Protein AF-A0A929WWC4-F1 (afdb_monomer_lite)

pLDDT: mean 80.8, std 18.69, range [24.67, 98.5]

Sequence (340 aa):
GEKHQLQDHIISILCTQARREGLNGPSQTSRREHADLQRAIIQTILERIQNPREVSPDDPEPERADWSNKRINLKDITFLSEIRISDLSTNATLDLDGSTFDESFTIHNSTINRIHWRKATFKKILVEGGDDNKTIIGTSRLPETISDGTFKNVMFTSADCFFSIHYAPPGAEDTVIRFHHCRLQSGAFTPADENTHEAISLDIRYLLPDENDASSANTSRPAGASAITVSHCQISSLNVSLKPSKSEITIEENIIEGTTSIQYSNPRNEPHTAWNEVCISVVRNEVRARPYEEVVSIRSDGKIHQKARANFHNNTLTGADHDDEHHWLTNDNISEIKQR

Secondary structure (DSSP, 8-state):
-HHHHHHHHHHHHHHHHHHHHT---S-SS-HHHHHHHHHHHHHHHHHHHSPPP--BTTB--------TTSEEE-TT-EE-S-EEEES-EEEEEEE-TT-EEEEEEEEES-EEEEEE-TT-EEEEEEEE--SSS-EEEE-SB--SEEEEEEEESEEEEESSSEEEEEES-TT---EEEEEES-EEEES---TT-TTTPPB-EEEEEE----TT-GGGGGTTSPPPPEEEEEES-EES-EEEEE-SSSEEEEEES-EESS-EEEEE---TT--GGG---EEEEEES-EEEPPTTS-SEEEEESSPPPTT-EEEEES-EEE----SS---SSSS--SS-----

Structure (mmCIF, N/CA/C/O backbone):
data_AF-A0A929WWC4-F1
#
_entry.id   AF-A0A929WWC4-F1
#
loop_
_atom_site.group_PDB
_atom_site.id
_atom_site.type_symbol
_atom_site.label_atom_id
_atom_site.label_alt_id
_atom_site.label_comp_id
_atom_site.label_asym_id
_atom_site.label_entity_id
_atom_site.label_seq_id
_atom_site.pdbx_PDB_ins_code
_atom_site.Cartn_x
_atom_site.Cartn_y
_atom_site.Cartn_z
_atom_site.occupancy
_atom_site.B_iso_or_equiv
_atom_site.auth_seq_id
_atom_site.auth_comp_id
_atom_site.auth_asym_id
_atom_site.auth_atom_id
_atom_site.pdbx_PDB_model_num
ATOM 1 N N . GLY A 1 1 ? 0.577 -13.107 32.813 1.00 71.75 1 GLY A N 1
ATOM 2 C CA . GLY A 1 1 ? -0.085 -12.708 34.071 1.00 71.75 1 GLY A CA 1
ATOM 3 C C . GLY A 1 1 ? -1.521 -12.308 33.796 1.00 71.75 1 GLY A C 1
ATOM 4 O O . GLY A 1 1 ? -1.825 -11.947 32.665 1.00 71.75 1 GLY A O 1
ATOM 5 N N . GLU A 1 2 ? -2.379 -12.360 34.810 1.00 78.56 2 GLU A N 1
ATOM 6 C CA . GLU A 1 2 ? -3.826 -12.086 34.732 1.00 78.56 2 GLU A CA 1
ATOM 7 C C . GLU A 1 2 ? -4.162 -10.726 34.082 1.00 78.56 2 GLU A C 1
ATOM 9 O O . GLU A 1 2 ? -5.018 -10.660 33.204 1.00 78.56 2 GLU A O 1
ATOM 14 N N . LYS A 1 3 ? -3.396 -9.663 34.388 1.00 82.88 3 LYS A N 1
ATOM 15 C CA . LYS A 1 3 ? -3.532 -8.326 33.763 1.00 82.88 3 LYS A CA 1
ATOM 16 C C . LYS A 1 3 ? -3.442 -8.372 32.231 1.00 82.88 3 LYS A C 1
ATOM 18 O O . LYS A 1 3 ? -4.232 -7.722 31.554 1.00 82.88 3 LYS A O 1
ATOM 23 N N . HIS A 1 4 ? -2.519 -9.158 31.671 1.00 83.81 4 HIS A N 1
ATOM 24 C CA . HIS A 1 4 ? -2.398 -9.296 30.215 1.00 83.81 4 HIS A CA 1
ATOM 25 C C . HIS A 1 4 ? -3.568 -10.077 29.610 1.00 83.81 4 HIS A C 1
ATOM 27 O O . HIS A 1 4 ? -4.060 -9.681 28.559 1.00 83.81 4 HIS A O 1
ATOM 33 N N . GLN A 1 5 ? -4.041 -11.133 30.284 1.00 88.56 5 GLN A N 1
ATOM 34 C CA . GLN A 1 5 ? -5.197 -11.914 29.826 1.00 88.56 5 GLN A CA 1
ATOM 35 C C . GLN A 1 5 ? -6.474 -11.068 29.808 1.00 88.56 5 GLN A C 1
ATOM 37 O O . GLN A 1 5 ? -7.244 -11.140 28.854 1.00 88.56 5 GLN A O 1
ATOM 42 N N . LEU A 1 6 ? -6.671 -10.221 30.823 1.00 91.81 6 LEU A N 1
ATOM 43 C CA . LEU A 1 6 ? -7.799 -9.295 30.870 1.00 91.81 6 LEU A CA 1
ATOM 44 C C . LEU A 1 6 ? -7.750 -8.281 29.719 1.00 91.81 6 LEU A C 1
ATOM 46 O O . LEU A 1 6 ? -8.766 -8.040 29.075 1.00 91.81 6 LEU A O 1
ATOM 50 N N . GLN A 1 7 ? -6.578 -7.714 29.424 1.00 92.88 7 GLN A N 1
ATOM 51 C CA . GLN A 1 7 ? -6.420 -6.799 28.290 1.00 92.88 7 GLN A CA 1
ATOM 52 C C . GLN A 1 7 ? -6.741 -7.480 26.955 1.00 92.88 7 GLN A C 1
ATOM 54 O O . GLN A 1 7 ? -7.501 -6.927 26.167 1.00 92.88 7 GLN A O 1
ATOM 59 N N . ASP A 1 8 ? -6.226 -8.692 26.726 1.00 93.56 8 ASP A N 1
ATOM 60 C CA . ASP A 1 8 ? -6.514 -9.457 25.506 1.00 93.56 8 ASP A CA 1
ATOM 61 C C . ASP A 1 8 ? -8.014 -9.772 25.378 1.00 93.56 8 ASP A C 1
ATOM 63 O O . ASP A 1 8 ? -8.590 -9.683 24.290 1.00 93.56 8 ASP A O 1
ATOM 67 N N . HIS A 1 9 ? -8.675 -10.073 26.499 1.00 95.44 9 HIS A N 1
ATOM 68 C CA . HIS A 1 9 ? -10.118 -10.285 26.535 1.00 95.44 9 HIS A CA 1
ATOM 69 C C . HIS A 1 9 ? -10.905 -9.013 26.185 1.00 95.44 9 HIS A C 1
ATOM 71 O O . HIS A 1 9 ? -11.822 -9.070 25.366 1.00 95.44 9 HIS A O 1
ATOM 77 N N . ILE A 1 10 ? -10.520 -7.859 26.740 1.00 95.69 10 ILE A N 1
ATOM 78 C CA . ILE A 1 10 ? -11.150 -6.564 26.437 1.00 95.69 10 ILE A CA 1
ATOM 79 C C . ILE A 1 10 ? -10.975 -6.211 24.955 1.00 95.69 10 ILE A C 1
ATOM 81 O O . ILE A 1 10 ? -11.957 -5.866 24.299 1.00 95.69 10 ILE A O 1
ATOM 85 N N . ILE A 1 11 ? -9.764 -6.353 24.403 1.00 96.81 11 ILE A N 1
ATOM 86 C CA . ILE A 1 11 ? -9.498 -6.122 22.972 1.00 96.81 11 ILE A CA 1
ATOM 87 C C . ILE A 1 11 ? -10.411 -7.007 22.116 1.00 96.81 11 ILE A C 1
ATOM 89 O O . ILE A 1 11 ? -11.031 -6.523 21.169 1.00 96.81 11 ILE A O 1
ATOM 93 N N . SER A 1 12 ? -10.537 -8.291 22.465 1.00 97.06 12 SER A N 1
ATOM 94 C CA . SER A 1 12 ? -11.398 -9.241 21.751 1.00 97.06 12 SER A CA 1
ATOM 95 C C . SER A 1 12 ? -12.877 -8.838 21.782 1.00 97.06 12 SER A C 1
ATOM 97 O O . SER A 1 12 ? -13.551 -8.881 20.746 1.00 97.06 12 SER A O 1
ATOM 99 N N . ILE A 1 13 ? -13.380 -8.387 22.937 1.00 97.50 13 ILE A N 1
ATOM 100 C CA . ILE A 1 13 ? -14.751 -7.874 23.073 1.00 97.50 13 ILE A CA 1
ATOM 101 C C . ILE A 1 13 ? -14.956 -6.651 22.177 1.00 97.50 13 ILE A C 1
ATOM 103 O O . ILE A 1 13 ? -15.921 -6.621 21.415 1.00 97.50 13 ILE A O 1
ATOM 107 N N . LEU A 1 14 ? -14.044 -5.675 22.217 1.00 97.88 14 LEU A N 1
ATOM 108 C CA . LEU A 1 14 ? -14.145 -4.458 21.407 1.00 97.88 14 LEU A CA 1
ATOM 109 C C . LEU A 1 14 ? -14.124 -4.770 19.907 1.00 97.88 14 LEU A C 1
ATOM 111 O O . LEU A 1 14 ? -14.985 -4.295 19.171 1.00 97.88 14 LEU A O 1
ATOM 115 N N . CYS A 1 15 ? -13.211 -5.631 19.454 1.00 97.94 15 CYS A N 1
ATOM 116 C CA . CYS A 1 15 ? -13.153 -6.062 18.055 1.00 97.94 15 CYS A CA 1
ATOM 117 C C . CYS A 1 15 ? -14.433 -6.801 17.629 1.00 97.94 15 CYS A C 1
ATOM 119 O O . CYS A 1 15 ? -14.939 -6.608 16.524 1.00 97.94 15 CYS A O 1
ATOM 121 N N . THR A 1 16 ? -14.983 -7.639 18.512 1.00 97.25 16 THR A N 1
ATOM 122 C CA . THR A 1 16 ? -16.255 -8.336 18.271 1.00 97.25 16 THR A CA 1
ATOM 123 C C . THR A 1 16 ? -17.415 -7.354 18.169 1.00 97.25 16 THR A C 1
ATOM 125 O O . THR A 1 16 ? -18.266 -7.515 17.296 1.00 97.25 16 THR A O 1
ATOM 128 N N . GLN A 1 17 ? -17.441 -6.326 19.017 1.00 95.88 17 GLN A N 1
ATOM 129 C CA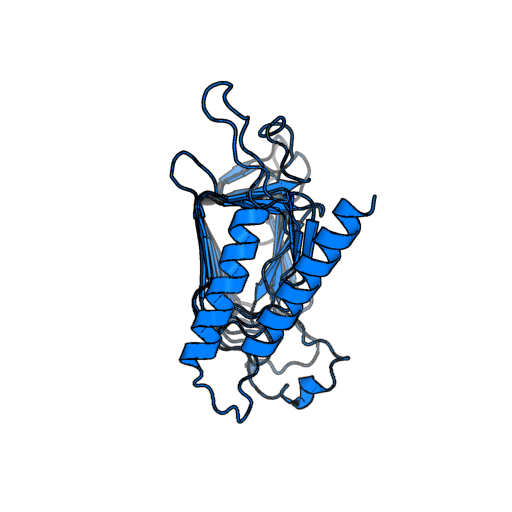 . GLN A 1 17 ? -18.474 -5.303 18.966 1.00 95.88 17 GLN A CA 1
ATOM 130 C C . GLN A 1 17 ? -18.361 -4.463 17.691 1.00 95.88 17 GLN A C 1
ATOM 132 O O . GLN A 1 17 ? -19.353 -4.327 16.988 1.00 95.88 17 GLN A O 1
ATOM 137 N N . ALA A 1 18 ? -17.161 -4.007 17.318 1.00 95.94 18 ALA A N 1
ATOM 138 C CA . ALA A 1 18 ? -16.940 -3.272 16.070 1.00 95.94 18 ALA A CA 1
ATOM 139 C C . ALA A 1 18 ? -17.427 -4.049 14.832 1.00 95.94 18 ALA A C 1
ATOM 141 O O . ALA A 1 18 ? -17.981 -3.454 13.907 1.00 95.94 18 ALA A O 1
ATOM 142 N N . ARG A 1 19 ? -17.267 -5.381 14.837 1.00 95.50 19 ARG A N 1
ATOM 143 C CA . ARG A 1 19 ? -17.795 -6.266 13.790 1.00 95.50 19 ARG A CA 1
ATOM 144 C C . ARG A 1 19 ? -19.320 -6.320 13.780 1.00 95.50 19 ARG A C 1
ATOM 146 O O . ARG A 1 19 ? -19.908 -6.304 12.707 1.00 95.50 19 ARG A O 1
ATOM 153 N N . ARG A 1 20 ? -19.958 -6.379 14.953 1.00 93.12 20 ARG A N 1
ATOM 154 C CA . ARG A 1 20 ? -21.426 -6.383 15.076 1.00 93.12 20 ARG A CA 1
ATOM 155 C C . ARG A 1 20 ? -22.045 -5.085 14.575 1.00 93.12 20 ARG A C 1
ATOM 157 O O . ARG A 1 20 ? -23.017 -5.162 13.836 1.00 93.12 20 ARG A O 1
ATOM 164 N N . GLU A 1 21 ? -21.459 -3.940 14.918 1.00 93.50 21 GLU A N 1
ATOM 165 C CA . GLU A 1 21 ? -21.921 -2.633 14.423 1.00 93.50 21 GLU A CA 1
ATOM 166 C C . GLU A 1 21 ? -21.780 -2.513 12.893 1.00 93.50 21 GLU A C 1
ATOM 168 O O . GLU A 1 21 ? -22.526 -1.790 12.249 1.00 93.50 21 GLU A O 1
ATOM 173 N N . GLY A 1 22 ? -20.857 -3.255 12.271 1.00 89.69 22 GLY A N 1
ATOM 174 C CA . GLY A 1 22 ? -20.737 -3.306 10.809 1.00 89.69 22 GLY A CA 1
ATOM 175 C C . GLY A 1 22 ? -21.858 -4.083 10.104 1.00 89.69 22 GLY A C 1
ATOM 176 O O . GLY A 1 22 ? -21.989 -4.002 8.883 1.00 89.69 22 GLY A O 1
ATOM 177 N N . LEU A 1 23 ? -22.675 -4.850 10.835 1.00 88.31 23 LEU A N 1
ATOM 178 C CA . LEU A 1 23 ? -23.754 -5.642 10.250 1.00 88.31 23 LEU A CA 1
ATOM 179 C C . LEU A 1 23 ? -25.006 -4.775 10.059 1.00 88.31 23 LEU A C 1
ATOM 181 O O . LEU A 1 23 ? -25.721 -4.479 11.013 1.00 88.31 23 LEU A O 1
ATOM 185 N N . ASN A 1 24 ? -25.340 -4.452 8.806 1.00 66.50 24 ASN A N 1
ATOM 186 C CA . ASN A 1 24 ? -26.619 -3.829 8.431 1.00 66.50 24 ASN A CA 1
ATOM 187 C C . ASN A 1 24 ? -27.781 -4.845 8.500 1.00 66.50 24 ASN A C 1
ATOM 189 O O . ASN A 1 24 ? -28.411 -5.172 7.493 1.00 66.50 24 ASN A O 1
ATOM 193 N N . GLY A 1 25 ? -28.042 -5.402 9.685 1.00 66.81 25 GLY A N 1
ATOM 194 C CA . GLY A 1 25 ? -29.233 -6.212 9.940 1.00 66.81 25 GLY A CA 1
ATOM 195 C C . GLY A 1 25 ? -30.497 -5.349 10.062 1.00 66.81 25 GLY A C 1
ATOM 196 O O . GLY A 1 25 ? -30.396 -4.127 10.178 1.00 66.81 25 GLY A O 1
ATOM 197 N N . PRO A 1 26 ? -31.702 -5.953 10.084 1.00 57.47 26 PRO A N 1
ATOM 198 C CA . PRO A 1 26 ? -32.943 -5.260 10.432 1.00 57.47 26 PRO A CA 1
ATOM 199 C C . PRO A 1 26 ? -32.943 -4.919 11.934 1.00 57.47 26 PRO A C 1
ATOM 201 O O . PRO A 1 26 ? -33.664 -5.514 12.731 1.00 57.47 26 PRO A O 1
ATOM 204 N N . SER A 1 27 ? -32.061 -4.011 12.347 1.00 62.31 27 SER A N 1
ATOM 205 C CA . SER A 1 27 ? -31.976 -3.498 13.708 1.00 62.31 27 SER A CA 1
ATOM 206 C C . SER A 1 27 ? -32.923 -2.319 13.897 1.00 62.31 27 SER A C 1
ATOM 208 O O . SER A 1 27 ? -33.231 -1.589 12.959 1.00 62.31 27 SER A O 1
ATOM 210 N N . GLN A 1 28 ? -33.350 -2.097 15.140 1.00 61.16 28 GLN A N 1
ATOM 211 C CA . GLN A 1 28 ? -34.103 -0.895 15.523 1.00 61.16 28 GLN A CA 1
ATOM 212 C C . GLN A 1 28 ? -33.248 0.384 15.481 1.00 61.16 28 GLN A C 1
ATOM 214 O O . GLN A 1 28 ? -33.792 1.482 15.533 1.00 61.16 28 GLN A O 1
ATOM 219 N N . THR A 1 29 ? -31.925 0.239 15.396 1.00 67.19 29 THR A N 1
ATOM 220 C CA . THR A 1 29 ? -30.944 1.322 15.307 1.00 67.19 29 THR A CA 1
ATOM 221 C C . THR A 1 29 ? -30.613 1.652 13.855 1.00 67.19 29 THR A C 1
ATOM 223 O O . THR A 1 29 ? -30.575 0.780 12.982 1.00 67.19 29 THR A O 1
ATOM 226 N N . SER A 1 30 ? -30.377 2.933 13.593 1.00 85.12 30 SER A N 1
ATOM 227 C CA . SER A 1 30 ? -30.031 3.456 12.273 1.00 85.12 30 SER A CA 1
ATOM 228 C C . SER A 1 30 ? -28.573 3.152 11.905 1.00 85.12 30 SER A C 1
ATOM 230 O O . SER A 1 30 ? -27.702 3.097 12.771 1.00 85.12 30 SER A O 1
ATOM 232 N N . ARG A 1 31 ? -28.260 3.045 10.602 1.00 88.69 31 ARG A N 1
ATOM 233 C CA . ARG A 1 31 ? -26.872 2.893 10.100 1.00 88.69 31 ARG A CA 1
ATOM 234 C C . ARG A 1 31 ? -25.919 3.961 10.657 1.00 88.69 31 ARG A C 1
ATOM 236 O O . ARG A 1 31 ? -24.740 3.694 10.852 1.00 88.69 31 ARG A O 1
ATOM 243 N N . ARG A 1 32 ? -26.432 5.168 10.922 1.00 89.50 32 ARG A N 1
ATOM 244 C CA . ARG A 1 32 ? -25.663 6.263 11.523 1.00 89.50 32 ARG A CA 1
ATOM 245 C C . ARG A 1 32 ? -25.242 5.946 12.959 1.00 89.50 32 ARG A C 1
ATOM 247 O O . ARG A 1 32 ? -24.088 6.166 13.295 1.00 89.50 32 ARG A O 1
ATOM 254 N N . GLU A 1 33 ? -26.151 5.430 13.780 1.00 90.81 33 GLU A N 1
ATOM 255 C CA . GLU A 1 33 ? -25.846 5.069 15.172 1.00 90.81 33 GLU A CA 1
ATOM 256 C C . GLU A 1 33 ? -24.810 3.943 15.236 1.00 90.81 33 GLU A C 1
ATOM 258 O O . GLU A 1 33 ? -23.847 4.050 15.991 1.00 90.81 33 GLU A O 1
ATOM 263 N N . HIS A 1 34 ? -24.946 2.926 14.378 1.00 92.88 34 HIS A N 1
ATOM 264 C CA . HIS A 1 34 ? -23.935 1.873 14.214 1.00 92.88 34 HIS A CA 1
ATOM 265 C C . HIS A 1 34 ? -22.563 2.446 13.831 1.00 92.88 34 HIS A C 1
ATOM 267 O O . HIS A 1 34 ? -21.545 2.106 14.432 1.00 92.88 34 HIS A O 1
ATOM 273 N N . ALA A 1 35 ? -22.523 3.371 12.867 1.00 93.00 35 ALA A N 1
ATOM 274 C CA . ALA A 1 35 ? -21.289 4.037 12.452 1.00 93.00 35 ALA A CA 1
ATOM 275 C C . ALA A 1 35 ? -20.660 4.874 13.584 1.00 93.00 35 ALA A C 1
ATOM 277 O O . ALA A 1 35 ? -19.440 4.875 13.751 1.00 93.00 35 ALA A O 1
ATOM 278 N N . ASP A 1 36 ? -21.474 5.570 14.381 1.00 93.94 36 ASP A N 1
ATOM 279 C CA . ASP A 1 36 ? -21.007 6.376 15.513 1.00 93.94 36 ASP A CA 1
ATOM 280 C C . ASP A 1 36 ? -20.437 5.496 16.641 1.00 93.94 36 ASP A C 1
ATOM 282 O O . ASP A 1 36 ? -19.369 5.802 17.182 1.00 93.94 36 ASP A O 1
ATOM 286 N N . LEU A 1 37 ? -21.083 4.365 16.938 1.00 94.00 37 LEU A N 1
ATOM 287 C CA . LEU A 1 37 ? -20.594 3.370 17.897 1.00 94.00 37 LEU A CA 1
ATOM 288 C C . LEU A 1 37 ? -19.297 2.706 17.427 1.00 94.00 37 LEU A C 1
ATOM 290 O O . LEU A 1 37 ? -18.332 2.625 18.191 1.00 94.00 37 LEU A O 1
ATOM 294 N N . GLN A 1 38 ? -19.242 2.279 16.164 1.00 94.88 38 GLN A N 1
ATOM 295 C CA . GLN A 1 38 ? -18.038 1.699 15.577 1.00 94.88 38 GLN A CA 1
ATOM 296 C C . GLN A 1 38 ? -16.868 2.686 15.655 1.00 94.88 38 GLN A C 1
ATOM 298 O O . GLN A 1 38 ? -15.782 2.310 16.097 1.00 94.88 38 GLN A O 1
ATOM 303 N N . ARG A 1 39 ? -17.096 3.964 15.325 1.00 95.38 39 ARG A N 1
ATOM 304 C CA . ARG A 1 39 ? -16.075 5.013 15.441 1.00 95.38 39 ARG A CA 1
ATOM 305 C C . ARG A 1 39 ? -15.551 5.150 16.870 1.00 95.38 39 ARG A C 1
ATOM 307 O O . ARG A 1 39 ? -14.339 5.198 17.055 1.00 95.38 39 ARG A O 1
ATOM 314 N N . ALA A 1 40 ? -16.431 5.179 17.872 1.00 96.56 40 ALA A N 1
ATOM 315 C CA . ALA A 1 40 ? -16.024 5.288 19.275 1.00 96.56 40 ALA A CA 1
ATOM 316 C C . ALA A 1 40 ? -15.169 4.090 19.731 1.00 96.56 40 ALA A C 1
ATOM 318 O O . ALA A 1 40 ? -14.168 4.263 20.434 1.00 96.56 40 ALA A O 1
ATOM 319 N N . ILE A 1 41 ? -15.521 2.877 19.290 1.00 96.81 41 ILE A N 1
ATOM 320 C CA . ILE A 1 41 ? -14.754 1.659 19.582 1.00 96.81 41 ILE A CA 1
ATOM 321 C C . ILE A 1 41 ? -13.366 1.724 18.941 1.00 96.81 41 ILE A C 1
ATOM 323 O O . ILE A 1 41 ? -12.368 1.476 19.619 1.00 96.81 41 ILE A O 1
ATOM 327 N N . ILE A 1 42 ? -13.284 2.070 17.652 1.00 96.94 42 ILE A N 1
ATOM 328 C CA . ILE A 1 42 ? -12.002 2.153 16.945 1.00 96.94 42 ILE A CA 1
ATOM 329 C C . ILE A 1 42 ? -11.123 3.248 17.543 1.00 96.94 42 ILE A C 1
ATOM 331 O O . ILE A 1 42 ? -9.955 2.987 17.810 1.00 96.94 42 ILE A O 1
ATOM 335 N N . GLN A 1 43 ? -11.680 4.417 17.854 1.00 95.62 43 GLN A N 1
ATOM 336 C CA . GLN A 1 43 ? -10.946 5.498 18.511 1.00 95.62 43 GLN A CA 1
ATOM 337 C C . GLN A 1 43 ? -10.352 5.047 19.855 1.00 95.62 43 GLN A C 1
ATOM 339 O O . GLN A 1 43 ? -9.167 5.254 20.108 1.00 95.62 43 GLN A O 1
ATOM 344 N N . THR A 1 44 ? -11.136 4.333 20.670 1.00 94.81 44 THR A N 1
ATOM 345 C CA . THR A 1 44 ? -10.660 3.762 21.942 1.00 94.81 44 THR A CA 1
ATOM 346 C C . THR A 1 44 ? -9.486 2.801 21.730 1.00 94.81 44 THR A C 1
ATOM 348 O O . THR A 1 44 ? -8.535 2.794 22.509 1.00 94.81 44 THR A O 1
ATOM 351 N N . ILE A 1 45 ? -9.537 1.972 20.683 1.00 96.00 45 ILE A N 1
ATOM 352 C CA . ILE A 1 45 ? -8.439 1.063 20.337 1.00 96.00 45 ILE A CA 1
ATOM 353 C C . ILE A 1 45 ? -7.197 1.855 19.921 1.00 96.00 45 ILE A C 1
ATOM 355 O O . ILE A 1 45 ? -6.118 1.584 20.447 1.00 96.00 45 ILE A O 1
ATOM 359 N N . LEU A 1 46 ? -7.343 2.834 19.022 1.00 95.19 46 LEU A N 1
ATOM 360 C CA . LEU A 1 46 ? -6.236 3.650 18.514 1.00 95.19 46 LEU A CA 1
ATOM 361 C C . LEU A 1 46 ? -5.507 4.395 19.644 1.00 95.19 46 LEU A C 1
ATOM 363 O O . LEU A 1 46 ? -4.280 4.370 19.708 1.00 95.19 46 LEU A O 1
ATOM 367 N N . GLU A 1 47 ? -6.245 4.963 20.597 1.00 92.00 47 GLU A N 1
ATOM 368 C CA . GLU A 1 47 ? -5.672 5.648 21.765 1.00 92.00 47 GLU A CA 1
ATOM 369 C C . GLU A 1 47 ? -4.838 4.729 22.666 1.00 92.00 47 GLU A C 1
ATOM 371 O O . GLU A 1 47 ? -3.895 5.176 23.317 1.00 92.00 47 GLU A O 1
ATOM 376 N N . ARG A 1 48 ? -5.184 3.439 22.734 1.00 92.19 48 ARG A N 1
ATOM 377 C CA . ARG A 1 48 ? -4.532 2.469 23.627 1.00 92.19 48 ARG A CA 1
ATOM 378 C C . ARG A 1 48 ? -3.381 1.712 22.978 1.00 92.19 48 ARG A C 1
ATOM 380 O O . ARG A 1 48 ? -2.534 1.192 23.702 1.00 92.19 48 ARG A O 1
ATOM 387 N N . ILE A 1 49 ? -3.345 1.626 21.648 1.00 94.12 49 ILE A N 1
ATOM 388 C CA . ILE A 1 49 ? -2.201 1.052 20.923 1.00 94.12 49 ILE A CA 1
ATOM 389 C C . ILE A 1 49 ? -1.072 2.060 20.719 1.00 94.12 49 ILE A C 1
ATOM 391 O O . ILE A 1 49 ? 0.027 1.652 20.355 1.00 94.12 49 ILE A O 1
ATOM 395 N N . GLN A 1 50 ? -1.313 3.352 20.938 1.00 92.06 50 GLN A N 1
ATOM 396 C CA . GLN A 1 50 ? -0.253 4.351 20.933 1.00 92.06 50 GLN A CA 1
ATOM 397 C C . GLN A 1 50 ? 0.858 3.932 21.906 1.00 92.06 50 GLN A C 1
ATOM 399 O O . GLN A 1 50 ? 0.596 3.693 23.087 1.00 92.06 50 GLN A O 1
ATOM 404 N N . ASN A 1 51 ? 2.092 3.854 21.399 1.00 82.81 51 ASN A N 1
ATOM 405 C CA . ASN A 1 51 ? 3.285 3.615 22.200 1.00 82.81 51 ASN A CA 1
ATOM 406 C C . ASN A 1 51 ? 3.288 4.610 23.370 1.00 82.81 51 ASN A C 1
ATOM 408 O O . ASN A 1 51 ? 3.102 5.814 23.125 1.00 82.81 51 ASN A O 1
ATOM 412 N N . PRO A 1 52 ? 3.480 4.135 24.616 1.00 76.69 52 PRO A N 1
ATOM 413 C CA . PRO A 1 52 ? 3.636 5.016 25.762 1.00 76.69 52 PRO A CA 1
ATOM 414 C C . PRO A 1 52 ? 4.712 6.054 25.458 1.00 76.69 52 PRO A C 1
ATOM 416 O O . PRO A 1 52 ? 5.784 5.712 24.950 1.00 76.69 52 PRO A O 1
ATOM 419 N N . ARG A 1 53 ? 4.414 7.328 25.720 1.00 68.75 53 ARG A N 1
ATOM 420 C CA . ARG A 1 53 ? 5.437 8.368 25.598 1.00 68.75 53 ARG A CA 1
ATOM 421 C C . ARG A 1 53 ? 6.465 8.148 26.703 1.00 68.75 53 ARG A C 1
ATOM 423 O O . ARG A 1 53 ? 6.133 7.601 27.756 1.00 68.75 53 ARG A O 1
ATOM 430 N N . GLU A 1 54 ? 7.706 8.573 26.477 1.00 61.25 54 GLU A N 1
ATOM 431 C CA . GLU A 1 54 ? 8.650 8.684 27.587 1.00 61.25 54 GLU A CA 1
ATOM 432 C C . GLU A 1 54 ? 8.020 9.599 28.637 1.00 61.25 54 GLU A C 1
ATOM 434 O O . GLU A 1 54 ? 7.719 10.764 28.370 1.00 61.25 54 GLU A O 1
ATOM 439 N N . VAL A 1 55 ? 7.725 9.026 29.802 1.00 59.94 55 VAL A N 1
ATOM 440 C CA . VAL A 1 55 ? 7.065 9.738 30.888 1.00 59.94 55 VAL A CA 1
ATOM 441 C C . VAL A 1 55 ? 8.022 10.821 31.362 1.00 59.94 55 VAL A C 1
ATOM 443 O O . VAL A 1 55 ? 9.100 10.514 31.879 1.00 59.94 55 VAL A O 1
ATOM 446 N N . SER A 1 56 ? 7.648 12.088 31.178 1.00 57.94 56 SER A N 1
ATOM 447 C CA . SER A 1 56 ? 8.390 13.167 31.811 1.00 57.94 56 SER A CA 1
ATOM 448 C C . SER A 1 56 ? 8.171 13.067 33.328 1.00 57.94 56 SER A C 1
ATOM 450 O O . SER A 1 56 ? 7.067 12.741 33.774 1.00 57.94 56 SER A O 1
ATOM 452 N N . PRO A 1 57 ? 9.193 13.339 34.155 1.00 63.81 57 PRO A N 1
ATOM 453 C CA . PRO A 1 57 ? 9.038 13.325 35.611 1.00 63.81 57 PRO A CA 1
ATOM 454 C C . PRO A 1 57 ? 7.940 14.275 36.119 1.00 63.81 57 PRO A C 1
ATOM 456 O O . PRO A 1 57 ? 7.403 14.063 37.205 1.00 63.81 57 PRO A O 1
ATOM 459 N N . ASP A 1 58 ? 7.613 15.298 35.324 1.00 72.75 58 ASP A N 1
ATOM 460 C CA . ASP A 1 58 ? 6.689 16.378 35.663 1.00 72.75 58 ASP A CA 1
ATOM 461 C C . ASP A 1 58 ? 5.241 16.131 35.189 1.00 72.75 58 ASP A C 1
ATOM 463 O O . ASP A 1 58 ? 4.341 16.858 35.609 1.00 72.75 58 ASP A O 1
ATOM 467 N N . ASP A 1 59 ? 4.997 15.118 34.345 1.00 60.56 59 ASP A N 1
ATOM 468 C CA . ASP A 1 59 ? 3.662 14.750 33.844 1.00 60.56 59 ASP A CA 1
ATOM 469 C C . ASP A 1 59 ? 3.522 13.217 33.733 1.00 60.56 59 ASP A C 1
ATOM 471 O O . ASP A 1 59 ? 3.678 12.635 32.651 1.00 60.56 59 ASP A O 1
ATOM 475 N N . PRO A 1 60 ? 3.295 12.517 34.864 1.00 62.88 60 PRO A N 1
ATOM 476 C CA . PRO A 1 60 ? 3.112 11.075 34.856 1.00 62.88 60 PRO A CA 1
ATOM 477 C C . PRO A 1 60 ? 1.852 10.711 34.065 1.00 62.88 60 PRO A C 1
ATOM 479 O O . PRO A 1 60 ? 0.731 10.989 34.494 1.00 62.88 60 PRO A O 1
ATOM 482 N N . GLU A 1 61 ? 2.040 10.060 32.914 1.00 61.84 61 GLU A N 1
ATOM 483 C CA . GLU A 1 61 ? 0.929 9.610 32.077 1.00 61.84 61 GLU A CA 1
ATOM 484 C C . GLU A 1 61 ? 0.015 8.678 32.905 1.00 61.84 61 GLU A C 1
ATOM 486 O O . GLU A 1 61 ? 0.518 7.798 33.616 1.00 61.84 61 GLU A O 1
ATOM 491 N N . PRO A 1 62 ? -1.323 8.858 32.876 1.00 60.38 62 PRO A N 1
ATOM 492 C CA . PRO A 1 62 ? -2.231 8.031 33.663 1.00 60.38 62 PRO A CA 1
ATOM 493 C C . PRO A 1 62 ? -2.019 6.548 33.348 1.00 60.38 62 PRO A C 1
ATOM 495 O O . PRO A 1 62 ? -1.790 6.188 32.192 1.00 60.38 62 PRO A O 1
ATOM 498 N N . GLU A 1 63 ? -2.141 5.682 34.364 1.00 69.06 63 GLU A N 1
ATOM 499 C CA . GLU A 1 63 ? -1.984 4.230 34.211 1.00 69.06 63 GLU A CA 1
ATOM 500 C C . GLU A 1 63 ? -3.086 3.670 33.290 1.00 69.06 63 GLU A C 1
ATOM 502 O O . GLU A 1 63 ? -4.144 3.211 33.723 1.00 69.06 63 GLU A O 1
ATOM 507 N N . ARG A 1 64 ? -2.855 3.736 31.978 1.00 76.38 64 ARG A N 1
ATOM 508 C CA . ARG A 1 64 ? -3.712 3.155 30.949 1.00 76.38 64 ARG A CA 1
ATOM 509 C C . ARG A 1 64 ? -3.169 1.795 30.539 1.00 76.38 64 ARG A C 1
ATOM 511 O O . ARG A 1 64 ? -1.974 1.524 30.601 1.00 76.38 64 ARG A O 1
ATOM 518 N N . ALA A 1 65 ? -4.070 0.909 30.125 1.00 82.69 65 ALA A N 1
ATOM 519 C CA . ALA A 1 65 ? -3.657 -0.372 29.570 1.00 82.69 65 ALA A CA 1
ATOM 520 C C . ALA A 1 65 ? -2.884 -0.136 28.267 1.00 82.69 65 ALA A C 1
ATOM 522 O O . ALA A 1 65 ? -3.424 0.480 27.352 1.00 82.69 65 ALA A O 1
ATOM 523 N N . ASP A 1 66 ? -1.657 -0.640 28.210 1.00 88.56 66 ASP A N 1
ATOM 524 C CA . ASP A 1 66 ? -0.788 -0.556 27.042 1.00 88.56 66 ASP A CA 1
ATOM 525 C C . ASP A 1 66 ? -1.093 -1.696 26.059 1.00 88.56 66 ASP A C 1
ATOM 527 O O . ASP A 1 66 ? -0.893 -2.877 26.369 1.00 88.56 66 ASP A O 1
ATOM 531 N N . TRP A 1 67 ? -1.614 -1.347 24.879 1.00 93.62 67 TRP A N 1
ATOM 532 C CA . TRP A 1 67 ? -1.898 -2.289 23.791 1.00 93.62 67 TRP A CA 1
ATOM 533 C C . TRP A 1 67 ? -0.912 -2.159 22.628 1.00 93.62 67 TRP A C 1
ATOM 535 O O . TRP A 1 67 ? -1.102 -2.790 21.588 1.00 93.62 67 TRP A O 1
ATOM 545 N N . SER A 1 68 ? 0.162 -1.392 22.804 1.00 92.38 68 SER A N 1
ATOM 546 C CA . SER A 1 68 ? 1.100 -1.025 21.745 1.00 92.38 68 SER A CA 1
ATOM 547 C C . SER A 1 68 ? 1.867 -2.178 21.116 1.00 92.38 68 SER A C 1
ATOM 549 O O . SER A 1 68 ? 2.454 -1.998 20.065 1.00 92.38 68 SER A O 1
ATOM 551 N N . ASN A 1 69 ? 1.851 -3.371 21.712 1.00 93.06 69 ASN A N 1
ATOM 552 C CA . ASN A 1 69 ? 2.485 -4.580 21.171 1.00 93.06 69 ASN A CA 1
ATOM 553 C C . ASN A 1 69 ? 1.469 -5.716 20.939 1.00 93.06 69 ASN A C 1
ATOM 555 O O . ASN A 1 69 ? 1.834 -6.884 20.797 1.00 93.06 69 ASN A O 1
ATOM 559 N N . LYS A 1 70 ? 0.168 -5.403 20.963 1.00 94.69 70 LYS A N 1
ATOM 560 C CA . LYS A 1 70 ? -0.910 -6.387 20.825 1.00 94.69 70 LYS A CA 1
ATOM 561 C C . LYS A 1 70 ? -1.323 -6.562 19.366 1.00 94.69 70 LYS A C 1
ATOM 563 O O . LYS A 1 70 ? -1.085 -5.714 18.511 1.00 94.69 70 LYS A O 1
ATOM 568 N N . ARG A 1 71 ? -1.983 -7.684 19.077 1.00 95.88 71 ARG A N 1
ATOM 569 C CA . ARG A 1 71 ? -2.683 -7.886 17.805 1.00 95.88 71 ARG A CA 1
ATOM 570 C C . ARG A 1 71 ? -4.125 -7.425 17.954 1.00 95.88 71 ARG A C 1
ATOM 572 O O . ARG A 1 71 ? -4.855 -7.958 18.786 1.00 95.88 71 ARG A O 1
ATOM 579 N N . ILE A 1 72 ? -4.537 -6.489 17.113 1.00 97.75 72 ILE A N 1
ATOM 580 C CA . ILE A 1 72 ? -5.902 -5.980 17.051 1.00 97.75 72 ILE A CA 1
ATOM 581 C C . ILE A 1 72 ? -6.606 -6.662 15.876 1.00 97.75 72 ILE A C 1
ATOM 583 O O . ILE A 1 72 ? -6.277 -6.420 14.716 1.00 97.75 72 ILE A O 1
ATOM 587 N N . ASN A 1 73 ? -7.544 -7.563 16.178 1.00 97.50 73 ASN A N 1
ATOM 588 C CA . ASN A 1 73 ? -8.217 -8.394 15.178 1.00 97.50 73 ASN A CA 1
ATOM 589 C C . ASN A 1 73 ? -9.499 -7.738 14.639 1.00 97.50 73 ASN A C 1
ATOM 591 O O . ASN A 1 73 ? -10.611 -8.073 15.055 1.00 97.50 73 ASN A O 1
ATOM 595 N N . LEU A 1 74 ? -9.325 -6.834 13.682 1.00 97.00 74 LEU A N 1
ATOM 596 C CA . LEU A 1 74 ? -10.382 -6.103 12.982 1.00 97.00 74 LEU A CA 1
ATOM 597 C C . LEU A 1 74 ? -10.749 -6.744 11.629 1.00 97.00 74 LEU A C 1
ATOM 599 O O . LEU A 1 74 ? -11.182 -6.043 10.714 1.00 97.00 74 LEU A O 1
ATOM 603 N N . LYS A 1 75 ? -10.568 -8.064 11.500 1.00 96.12 75 LYS A N 1
ATOM 604 C CA . LYS A 1 75 ? -10.918 -8.839 10.303 1.00 96.12 75 LYS A CA 1
ATOM 605 C C . LYS A 1 75 ? -12.420 -8.929 10.077 1.00 96.12 75 LYS A C 1
ATOM 607 O O . LYS A 1 75 ? -13.180 -8.990 11.051 1.00 96.12 75 LYS A O 1
ATOM 612 N N . ASP A 1 76 ? -12.815 -9.057 8.816 1.00 96.06 76 ASP A N 1
ATOM 613 C CA . ASP A 1 76 ? -14.196 -9.306 8.389 1.00 96.06 76 ASP A CA 1
ATOM 614 C C . ASP A 1 76 ? -15.191 -8.276 8.965 1.00 96.06 76 ASP A C 1
ATOM 616 O O . ASP A 1 76 ? -16.275 -8.623 9.441 1.00 96.06 76 ASP A O 1
ATOM 620 N N . ILE A 1 77 ? -14.789 -7.002 9.000 1.00 95.88 77 ILE A N 1
ATOM 621 C CA . ILE A 1 77 ? -15.618 -5.876 9.448 1.00 95.88 77 ILE A CA 1
ATOM 622 C C . ILE A 1 77 ? -16.017 -5.031 8.239 1.00 95.88 77 ILE A C 1
ATOM 624 O O . ILE A 1 77 ? -15.173 -4.668 7.422 1.00 95.88 77 ILE A O 1
ATOM 628 N N . THR A 1 78 ? -17.288 -4.644 8.160 1.00 96.56 78 THR A N 1
ATOM 629 C CA . THR A 1 78 ? -17.717 -3.532 7.304 1.00 96.56 78 THR A CA 1
ATOM 630 C C . THR A 1 78 ? -17.628 -2.239 8.106 1.00 96.56 78 THR A C 1
ATOM 632 O O . THR A 1 78 ? -18.364 -2.041 9.075 1.00 96.56 78 THR A O 1
ATOM 635 N N . PHE A 1 79 ? -16.692 -1.371 7.736 1.00 96.19 79 PHE A N 1
ATOM 636 C CA . PHE A 1 79 ? -16.527 -0.056 8.334 1.00 96.19 79 PHE A CA 1
ATOM 637 C C . PHE A 1 79 ? -17.496 0.929 7.688 1.00 96.19 79 PHE A C 1
ATOM 639 O O . PHE A 1 79 ? -17.360 1.276 6.515 1.00 96.19 79 PHE A O 1
ATOM 646 N N . LEU A 1 80 ? -18.482 1.365 8.473 1.00 94.69 80 LEU A N 1
ATOM 647 C CA . LEU A 1 80 ? -19.565 2.246 8.028 1.00 94.69 80 LEU A CA 1
ATOM 648 C C . LEU A 1 80 ? -19.179 3.727 8.090 1.00 94.69 80 LEU A C 1
ATOM 650 O O . LEU A 1 80 ? -19.842 4.571 7.492 1.00 94.69 80 LEU A O 1
ATOM 654 N N . SER A 1 81 ? -18.140 4.045 8.860 1.00 92.44 81 SER A N 1
ATOM 655 C CA . SER A 1 81 ? -17.604 5.389 9.021 1.00 92.44 81 SER A CA 1
ATOM 656 C C . SER A 1 81 ? -16.190 5.488 8.485 1.00 92.44 81 SER A C 1
ATOM 658 O O . SER A 1 81 ? -15.427 4.526 8.536 1.00 92.44 81 SER A O 1
ATOM 660 N N . GLU A 1 82 ? -15.806 6.702 8.112 1.00 95.50 82 GLU A N 1
ATOM 661 C CA . GLU A 1 82 ? -14.410 7.039 7.876 1.00 95.50 82 GLU A CA 1
ATOM 662 C C . GLU A 1 82 ? -13.532 6.728 9.097 1.00 95.50 82 GLU A C 1
ATOM 664 O O . GLU A 1 82 ? -13.888 7.056 10.235 1.00 95.50 82 GLU A O 1
ATOM 669 N N . ILE A 1 83 ? -12.364 6.143 8.830 1.00 96.88 83 ILE A N 1
ATOM 670 C CA . ILE A 1 83 ? -11.331 5.851 9.823 1.00 96.88 83 ILE A CA 1
ATOM 671 C C . ILE A 1 83 ? -10.122 6.740 9.538 1.00 96.88 83 ILE A C 1
ATOM 673 O O . ILE A 1 83 ? -9.591 6.755 8.426 1.00 96.88 83 ILE A O 1
ATOM 677 N N . ARG A 1 84 ? -9.679 7.474 10.560 1.00 97.00 84 ARG A N 1
ATOM 678 C CA . ARG A 1 84 ? -8.479 8.314 10.517 1.00 97.00 84 ARG A CA 1
ATOM 679 C C . ARG A 1 84 ? -7.506 7.858 11.590 1.00 97.00 84 ARG A C 1
ATOM 681 O O . ARG A 1 84 ? -7.883 7.756 12.753 1.00 97.00 84 ARG A O 1
ATOM 688 N N . ILE A 1 85 ? -6.270 7.609 11.189 1.00 97.00 85 ILE A N 1
ATOM 689 C CA . ILE A 1 85 ? -5.143 7.341 12.073 1.00 97.00 85 ILE A CA 1
ATOM 690 C C . ILE A 1 85 ? -4.150 8.480 11.863 1.00 97.00 85 ILE A C 1
ATOM 692 O O . ILE A 1 85 ? -3.653 8.664 10.755 1.00 97.00 85 ILE A O 1
ATOM 696 N N . SER A 1 86 ? -3.893 9.259 12.906 1.00 94.75 86 SER A N 1
ATOM 697 C CA . SER A 1 86 ? -3.015 10.427 12.848 1.00 94.75 86 SER A CA 1
ATOM 698 C C . SER A 1 86 ? -2.059 10.406 14.025 1.00 94.75 86 SER A C 1
ATOM 700 O O . SER A 1 86 ? -2.486 10.092 15.137 1.00 94.75 86 SER A O 1
ATOM 702 N N . ASP A 1 87 ? -0.793 10.737 13.768 1.00 93.38 87 ASP A N 1
ATOM 703 C CA . ASP A 1 87 ? 0.248 10.893 14.791 1.00 93.38 87 ASP A CA 1
ATOM 704 C C . ASP A 1 87 ? 0.382 9.661 15.709 1.00 93.38 87 ASP A C 1
ATOM 706 O O . ASP A 1 87 ? 0.676 9.772 16.902 1.00 93.38 87 ASP A O 1
ATOM 710 N N . LEU A 1 88 ? 0.136 8.472 15.143 1.00 92.88 88 LEU A N 1
ATOM 711 C CA . LEU A 1 88 ? 0.158 7.203 15.857 1.00 92.88 88 LEU A CA 1
ATOM 712 C C . LEU A 1 88 ? 1.510 6.517 15.666 1.00 92.88 88 LEU A C 1
ATOM 714 O O . LEU A 1 88 ? 1.877 6.174 14.548 1.00 92.88 88 LEU A O 1
ATOM 718 N N . SER A 1 89 ? 2.208 6.216 16.755 1.00 93.44 89 SER A N 1
ATOM 719 C CA . SER A 1 89 ? 3.373 5.325 16.748 1.00 93.44 89 SER A CA 1
ATOM 720 C C . SER A 1 89 ? 3.034 4.064 17.526 1.00 93.44 89 SER A C 1
ATOM 722 O O . SER A 1 89 ? 2.670 4.152 18.697 1.00 93.44 89 SER A O 1
ATOM 724 N N . THR A 1 90 ? 3.107 2.892 16.895 1.00 93.50 90 THR A N 1
ATOM 725 C CA . THR A 1 90 ? 2.729 1.625 17.529 1.00 93.50 90 THR A CA 1
ATOM 726 C C . THR A 1 90 ? 3.479 0.419 16.964 1.00 93.50 90 THR A C 1
ATOM 728 O O . THR A 1 90 ? 3.715 0.311 15.757 1.00 93.50 90 THR A O 1
ATOM 731 N N . ASN A 1 91 ? 3.782 -0.544 17.838 1.00 93.31 91 ASN A N 1
ATOM 732 C CA . ASN A 1 91 ? 4.244 -1.879 17.447 1.00 93.31 91 ASN A CA 1
ATOM 733 C C . ASN A 1 91 ? 3.077 -2.868 17.254 1.00 93.31 91 ASN A C 1
ATOM 735 O O . ASN A 1 91 ? 3.300 -4.053 16.983 1.00 93.31 91 ASN A O 1
ATOM 739 N N . ALA A 1 92 ? 1.832 -2.413 17.424 1.00 94.38 92 ALA A N 1
ATOM 740 C CA . ALA A 1 92 ? 0.662 -3.264 17.372 1.00 94.38 92 ALA A CA 1
ATOM 741 C C . ALA A 1 92 ? 0.460 -3.777 15.947 1.00 94.38 92 ALA A C 1
ATOM 743 O O . ALA A 1 92 ? 0.741 -3.098 14.960 1.00 94.38 92 ALA A O 1
ATOM 744 N N . THR A 1 93 ? -0.062 -4.995 15.839 1.00 95.88 93 THR A N 1
ATOM 745 C CA . THR A 1 93 ? -0.485 -5.533 14.546 1.00 95.88 93 THR A CA 1
ATOM 746 C C . THR A 1 93 ? -1.944 -5.185 14.316 1.00 95.88 93 THR A C 1
ATOM 748 O O . THR A 1 93 ? -2.805 -5.675 15.049 1.00 95.88 93 THR A O 1
ATOM 751 N N . LEU A 1 94 ? -2.225 -4.394 13.283 1.00 97.44 94 LEU A N 1
ATOM 752 C CA . LEU A 1 94 ? -3.586 -4.138 12.820 1.00 97.44 94 LEU A CA 1
ATOM 753 C C . LEU A 1 94 ? -3.969 -5.185 11.780 1.00 97.44 94 LEU A C 1
ATOM 755 O O . LEU A 1 94 ? -3.358 -5.274 10.717 1.00 97.44 94 LEU A O 1
ATOM 759 N N . ASP A 1 95 ? -4.967 -6.000 12.093 1.00 97.69 95 ASP A N 1
ATOM 760 C CA . ASP A 1 95 ? -5.434 -7.051 11.199 1.00 97.69 95 ASP A CA 1
ATOM 761 C C . ASP A 1 95 ? -6.796 -6.683 10.613 1.00 97.69 95 ASP A C 1
ATOM 763 O O . ASP A 1 95 ? -7.808 -6.775 11.297 1.00 97.69 95 ASP A O 1
ATOM 767 N N . LEU A 1 96 ? -6.791 -6.227 9.365 1.00 97.62 96 LEU A N 1
ATOM 768 C CA . LEU A 1 96 ? -7.920 -5.732 8.577 1.00 97.62 96 LEU A CA 1
ATOM 769 C C . LEU A 1 96 ? -8.305 -6.706 7.445 1.00 97.62 96 LEU A C 1
ATOM 771 O O . LEU A 1 96 ? -9.053 -6.330 6.545 1.00 97.62 96 LEU A O 1
ATOM 775 N N . ASP A 1 97 ? -7.755 -7.925 7.417 1.00 96.00 97 ASP A N 1
ATOM 776 C CA . ASP A 1 97 ? -8.012 -8.884 6.332 1.00 96.00 97 ASP A CA 1
ATOM 777 C C . ASP A 1 97 ? -9.521 -9.163 6.189 1.00 96.00 97 ASP A C 1
ATOM 779 O O . ASP A 1 97 ? -10.219 -9.354 7.185 1.00 96.00 97 ASP A O 1
ATOM 783 N N . GLY A 1 98 ? -10.024 -9.182 4.953 1.00 94.62 98 GLY A N 1
ATOM 784 C CA . GLY A 1 98 ? -11.443 -9.428 4.654 1.00 94.62 98 GLY A CA 1
ATOM 785 C C . GLY A 1 98 ? -12.392 -8.267 4.983 1.00 94.62 98 GLY A C 1
ATOM 786 O O . GLY A 1 98 ? -13.588 -8.360 4.717 1.00 94.62 98 GLY A O 1
ATOM 787 N N . SER A 1 99 ? -11.890 -7.165 5.545 1.00 96.56 99 SER A N 1
ATOM 788 C CA . SER A 1 99 ? -12.715 -6.009 5.905 1.00 96.56 99 SER A CA 1
ATOM 789 C C . SER A 1 99 ? -13.014 -5.102 4.711 1.00 96.56 99 SER A C 1
ATOM 791 O O . SER A 1 99 ? -12.234 -5.004 3.765 1.00 96.56 99 SER A O 1
ATOM 793 N N . THR A 1 100 ? -14.149 -4.409 4.761 1.00 96.38 100 THR A N 1
ATOM 794 C CA . THR A 1 100 ? -14.601 -3.465 3.727 1.00 96.38 100 THR A CA 1
ATOM 795 C C . THR A 1 100 ? -14.734 -2.070 4.317 1.00 96.38 100 THR A C 1
ATOM 797 O O . THR A 1 100 ? -15.311 -1.914 5.389 1.00 96.38 100 THR A O 1
ATOM 800 N N . PHE A 1 101 ? -14.223 -1.060 3.618 1.00 96.62 101 PHE A N 1
ATOM 801 C CA . PHE A 1 101 ? -14.316 0.344 4.006 1.00 96.62 101 PHE A CA 1
ATOM 802 C C . PHE A 1 101 ? -15.246 1.081 3.041 1.00 96.62 101 PHE A C 1
ATOM 804 O O . PHE A 1 101 ? -14.864 1.367 1.902 1.00 96.62 101 PHE A O 1
ATOM 811 N N . ASP A 1 102 ? -16.465 1.375 3.507 1.00 93.50 102 ASP A N 1
ATOM 812 C CA . ASP A 1 102 ? -17.487 2.081 2.718 1.00 93.50 102 ASP A CA 1
ATOM 813 C C . ASP A 1 102 ? -17.120 3.561 2.499 1.00 93.50 102 ASP A C 1
ATOM 815 O O . ASP A 1 102 ? -17.522 4.175 1.506 1.00 93.50 102 ASP A O 1
ATOM 819 N N . GLU A 1 103 ? -16.345 4.116 3.433 1.00 94.75 103 GLU A N 1
ATOM 820 C CA . GLU A 1 103 ? -15.844 5.491 3.460 1.00 94.75 103 GLU A CA 1
ATOM 821 C C . GLU A 1 103 ? -14.303 5.517 3.429 1.00 94.75 103 GLU A C 1
ATOM 823 O O . GLU A 1 103 ? -13.648 4.480 3.299 1.00 94.75 103 GLU A O 1
ATOM 828 N N . SER A 1 104 ? -13.694 6.702 3.524 1.00 96.12 104 SER A N 1
ATOM 829 C CA . SER A 1 104 ? -12.234 6.846 3.478 1.00 96.12 104 SER A CA 1
ATOM 830 C C . SER A 1 104 ? -11.515 6.176 4.653 1.00 96.12 104 SER A C 1
ATOM 832 O O . SER A 1 104 ? -11.953 6.215 5.803 1.00 96.12 104 SER A O 1
ATOM 834 N N . PHE A 1 105 ? -10.344 5.619 4.356 1.00 98.12 105 PHE A N 1
ATOM 835 C CA . PHE A 1 105 ? -9.354 5.194 5.338 1.00 98.12 105 PHE A CA 1
ATOM 836 C C . PHE A 1 105 ? -8.101 6.055 5.182 1.00 98.12 105 PHE A C 1
ATOM 838 O O . PHE A 1 105 ? -7.494 6.073 4.110 1.00 98.12 105 PHE A O 1
ATOM 845 N N . THR A 1 106 ? -7.731 6.790 6.232 1.00 98.25 106 THR A N 1
ATOM 846 C CA . THR A 1 106 ? -6.600 7.727 6.193 1.00 98.25 106 THR A CA 1
ATOM 847 C C . THR A 1 106 ? -5.566 7.396 7.259 1.00 98.25 106 THR A C 1
ATOM 849 O O . THR A 1 106 ? -5.929 7.218 8.420 1.00 98.25 106 THR A O 1
ATOM 852 N N . ILE A 1 107 ? -4.288 7.371 6.880 1.00 98.19 107 ILE A N 1
ATOM 853 C CA . ILE A 1 107 ? -3.148 7.325 7.802 1.00 98.19 107 ILE A CA 1
ATOM 854 C C . ILE A 1 107 ? -2.272 8.557 7.554 1.00 98.19 107 ILE A C 1
ATOM 856 O O . ILE A 1 107 ? -1.856 8.796 6.420 1.00 98.19 107 ILE A O 1
ATOM 860 N N . HIS A 1 108 ? -1.976 9.320 8.604 1.00 96.56 108 HIS A N 1
ATOM 861 C CA . HIS A 1 108 ? -1.150 10.521 8.535 1.00 96.56 108 HIS A CA 1
ATOM 862 C C . HIS A 1 108 ? -0.089 10.556 9.639 1.00 96.56 108 HIS A C 1
ATOM 864 O O . HIS A 1 108 ? -0.400 10.248 10.790 1.00 96.56 108 HIS A O 1
ATOM 870 N N . ASN A 1 109 ? 1.147 10.929 9.300 1.00 95.25 109 ASN A N 1
ATOM 871 C CA . ASN A 1 109 ? 2.287 11.067 10.223 1.00 95.25 109 ASN A CA 1
ATOM 872 C C . ASN A 1 109 ? 2.404 9.937 11.256 1.00 95.25 109 ASN A C 1
ATOM 874 O O . ASN A 1 109 ? 2.549 10.180 12.451 1.00 95.25 109 ASN A O 1
ATOM 878 N N . SER A 1 110 ? 2.257 8.690 10.814 1.00 94.75 110 SER A N 1
ATOM 879 C CA . SER A 1 110 ? 2.151 7.545 11.723 1.00 94.75 110 SER A CA 1
ATOM 880 C C . SER A 1 110 ? 3.195 6.476 11.420 1.00 94.75 110 SER A C 1
ATOM 882 O O . SER A 1 110 ? 3.562 6.267 10.267 1.00 94.75 110 SER A O 1
ATOM 884 N N . THR A 1 111 ? 3.606 5.742 12.449 1.00 94.38 111 THR A N 1
ATOM 885 C CA . THR A 1 111 ? 4.452 4.550 12.362 1.00 94.38 111 THR A CA 1
ATOM 886 C C . THR A 1 111 ? 3.655 3.350 12.848 1.00 94.38 111 THR A C 1
ATOM 888 O O . THR A 1 111 ? 3.378 3.215 14.040 1.00 94.38 111 THR A O 1
ATOM 891 N N . ILE A 1 112 ? 3.278 2.469 11.922 1.00 94.88 112 ILE A N 1
ATOM 892 C CA . ILE A 1 112 ? 2.526 1.245 12.210 1.00 94.88 112 ILE A CA 1
ATOM 893 C C . ILE A 1 112 ? 3.347 0.060 11.716 1.00 94.88 112 ILE A C 1
ATOM 895 O O . ILE A 1 112 ? 3.405 -0.222 10.518 1.00 94.88 112 ILE A O 1
ATOM 899 N N . ASN A 1 113 ? 3.963 -0.668 12.647 1.00 88.12 113 ASN A N 1
ATOM 900 C CA . ASN A 1 113 ? 4.930 -1.714 12.303 1.00 88.12 113 ASN A CA 1
ATOM 901 C C . ASN A 1 113 ? 4.341 -2.916 11.565 1.00 88.12 113 ASN A C 1
ATOM 903 O O . ASN A 1 113 ? 5.096 -3.679 10.961 1.00 88.12 113 ASN A O 1
ATOM 907 N N . ARG A 1 114 ? 3.024 -3.150 11.641 1.00 93.44 114 ARG A N 1
ATOM 908 C CA . ARG A 1 114 ? 2.403 -4.262 10.919 1.00 93.44 114 ARG A CA 1
ATOM 909 C C . ARG A 1 114 ? 0.924 -4.039 10.628 1.00 93.44 114 ARG A C 1
ATOM 911 O O . ARG A 1 114 ? 0.112 -3.965 11.551 1.00 93.44 114 ARG A O 1
ATOM 918 N N . ILE A 1 115 ? 0.571 -4.046 9.344 1.00 96.19 115 ILE A N 1
ATOM 919 C CA . ILE A 1 115 ? -0.813 -4.082 8.869 1.00 96.19 115 ILE A CA 1
ATOM 920 C C . ILE A 1 115 ? -1.026 -5.308 7.984 1.00 96.19 115 ILE A C 1
ATOM 922 O O . ILE A 1 115 ? -0.334 -5.510 6.987 1.00 96.19 115 ILE A O 1
ATOM 926 N N . HIS A 1 116 ? -2.018 -6.124 8.330 1.00 95.69 116 HIS A N 1
ATOM 927 C CA . HIS A 1 116 ? -2.512 -7.196 7.473 1.00 95.69 116 HIS A CA 1
ATOM 928 C C . HIS A 1 116 ? -3.828 -6.758 6.841 1.00 95.69 116 HIS A C 1
ATOM 930 O O . HIS A 1 116 ? -4.806 -6.559 7.544 1.00 95.69 116 HIS A O 1
ATOM 936 N N . TRP A 1 117 ? -3.869 -6.611 5.522 1.00 96.06 117 TRP A N 1
ATOM 937 C CA . TRP A 1 117 ? -5.058 -6.107 4.816 1.00 96.06 117 TRP A CA 1
ATOM 938 C C . TRP A 1 117 ? -5.223 -6.721 3.425 1.00 96.06 117 TRP A C 1
ATOM 940 O O . TRP A 1 117 ? -5.733 -6.089 2.508 1.00 96.06 117 TRP A O 1
ATOM 950 N N . ARG A 1 118 ? -4.727 -7.944 3.229 1.00 90.88 118 ARG A N 1
ATOM 951 C CA . ARG A 1 118 ? -4.598 -8.548 1.900 1.00 90.88 118 ARG A CA 1
ATOM 952 C C . ARG A 1 118 ? -5.950 -8.659 1.183 1.00 90.88 118 ARG A C 1
ATOM 954 O O . ARG A 1 118 ? -6.040 -8.190 0.062 1.00 90.88 118 ARG A O 1
ATOM 961 N N . LYS A 1 119 ? -6.984 -9.207 1.825 1.00 91.94 119 LYS A N 1
ATOM 962 C CA . LYS A 1 119 ? -8.359 -9.334 1.297 1.00 91.94 119 LYS A CA 1
ATOM 963 C C . LYS A 1 119 ? -9.242 -8.120 1.597 1.00 91.94 119 LYS A C 1
ATOM 965 O O . LYS A 1 119 ? -10.461 -8.212 1.491 1.00 91.94 119 LYS A O 1
ATOM 970 N N . ALA A 1 120 ? -8.669 -7.015 2.071 1.00 94.31 120 ALA A N 1
ATOM 971 C CA . ALA A 1 120 ? -9.465 -5.841 2.392 1.00 94.31 120 ALA A CA 1
ATOM 972 C C . ALA A 1 120 ? -9.918 -5.113 1.116 1.00 94.31 120 ALA A C 1
ATOM 974 O O . ALA A 1 120 ? -9.226 -5.130 0.095 1.00 94.31 120 ALA A O 1
ATOM 975 N N . THR A 1 121 ? -11.071 -4.453 1.203 1.00 94.31 121 THR A N 1
ATOM 976 C CA . THR A 1 121 ? -11.642 -3.632 0.131 1.00 94.31 121 THR A CA 1
ATOM 977 C C . THR A 1 121 ? -11.724 -2.179 0.574 1.00 94.31 121 THR A C 1
ATOM 979 O O . THR A 1 121 ? -12.408 -1.865 1.549 1.00 94.31 121 THR A O 1
ATOM 982 N N . PHE A 1 122 ? -11.054 -1.288 -0.155 1.00 95.38 122 PHE A N 1
ATOM 983 C CA . PHE A 1 122 ? -11.054 0.148 0.112 1.00 95.38 122 PHE A CA 1
ATOM 984 C C . PHE A 1 122 ? -11.688 0.915 -1.040 1.00 95.38 122 PHE A C 1
ATOM 986 O O . PHE A 1 122 ? -11.151 0.941 -2.147 1.00 95.38 122 PHE A O 1
ATOM 993 N N . LYS A 1 123 ? -12.773 1.638 -0.760 1.00 93.69 123 LYS A N 1
ATOM 994 C CA . LYS A 1 123 ? -13.279 2.631 -1.710 1.00 93.69 123 LYS A CA 1
ATOM 995 C C . LYS A 1 123 ? -12.295 3.791 -1.870 1.00 93.69 123 LYS A C 1
ATOM 997 O O . LYS A 1 123 ? -12.028 4.235 -2.981 1.00 93.69 123 LYS A O 1
ATOM 1002 N N . LYS A 1 124 ? -11.740 4.273 -0.755 1.00 96.31 124 LYS A N 1
ATOM 1003 C CA . LYS A 1 124 ? -10.717 5.320 -0.753 1.00 96.31 124 LYS A CA 1
ATOM 1004 C C . LYS A 1 124 ? -9.687 5.084 0.344 1.00 96.31 124 LYS A C 1
ATOM 1006 O O . LYS A 1 124 ? -10.057 4.978 1.512 1.00 96.31 124 LYS A O 1
ATOM 1011 N N . ILE A 1 125 ? -8.409 5.064 -0.022 1.00 98.06 125 ILE A N 1
ATOM 1012 C CA . ILE A 1 125 ? -7.286 4.996 0.917 1.00 98.06 125 ILE A CA 1
ATOM 1013 C C . ILE A 1 125 ? -6.306 6.142 0.670 1.00 98.06 125 ILE A C 1
ATOM 1015 O O . ILE A 1 125 ? -5.870 6.377 -0.456 1.00 98.06 125 ILE A O 1
ATOM 1019 N N . LEU A 1 126 ? -5.962 6.858 1.739 1.00 98.38 126 LEU A N 1
ATOM 1020 C CA . LEU A 1 126 ? -4.937 7.894 1.733 1.00 98.38 126 LEU A CA 1
ATOM 1021 C C . LEU A 1 126 ? -3.917 7.598 2.828 1.00 98.38 126 LEU A C 1
ATOM 1023 O O . LEU A 1 126 ? -4.259 7.518 4.003 1.00 98.38 126 LEU A O 1
ATOM 1027 N N . VAL A 1 127 ? -2.654 7.469 2.450 1.00 98.25 127 VAL A N 1
ATOM 1028 C CA . VAL A 1 127 ? -1.544 7.386 3.396 1.00 98.25 127 VAL A CA 1
ATOM 1029 C C . VAL A 1 127 ? -0.570 8.498 3.061 1.00 98.25 127 VAL A C 1
ATOM 1031 O O . VAL A 1 127 ? -0.042 8.539 1.951 1.00 98.25 127 VAL A O 1
ATOM 1034 N N . GLU A 1 128 ? -0.334 9.399 4.005 1.00 96.88 128 GLU A N 1
ATOM 1035 C CA . GLU A 1 128 ? 0.502 10.572 3.771 1.00 96.88 128 GLU A CA 1
ATOM 1036 C C . GLU A 1 128 ? 1.445 10.835 4.945 1.00 96.88 128 GLU A C 1
ATOM 1038 O O . GLU A 1 128 ? 1.018 10.886 6.096 1.00 96.88 128 GLU A O 1
ATOM 1043 N N . GLY A 1 129 ? 2.738 10.993 4.673 1.00 93.62 129 GLY A N 1
ATOM 1044 C CA . GLY A 1 129 ? 3.686 11.609 5.605 1.00 93.62 129 GLY A CA 1
ATOM 1045 C C . GLY A 1 129 ? 3.787 13.118 5.375 1.00 93.62 129 GLY A C 1
ATOM 1046 O O . GLY A 1 129 ? 3.626 13.586 4.247 1.00 93.62 129 GLY A O 1
ATOM 1047 N N . GLY A 1 130 ? 4.069 13.876 6.428 1.00 86.12 130 GLY A N 1
ATOM 1048 C CA . GLY A 1 130 ? 4.444 15.286 6.357 1.00 86.12 130 GLY A CA 1
ATOM 1049 C C . GLY A 1 130 ? 5.872 15.451 5.845 1.00 86.12 130 GLY A C 1
ATOM 1050 O O . GLY A 1 130 ? 6.614 14.478 5.779 1.00 86.12 130 GLY A O 1
ATOM 1051 N N . ASP A 1 131 ? 6.269 16.669 5.488 1.00 76.62 131 ASP A N 1
ATOM 1052 C CA . ASP A 1 131 ? 7.540 16.917 4.787 1.00 76.62 131 ASP A CA 1
ATOM 1053 C C . ASP A 1 131 ? 8.772 16.396 5.557 1.00 76.62 131 ASP A C 1
ATOM 1055 O O . ASP A 1 131 ? 9.647 15.768 4.962 1.00 76.62 131 ASP A O 1
ATOM 1059 N N . ASP A 1 132 ? 8.777 16.551 6.886 1.00 74.25 132 ASP A N 1
ATOM 1060 C CA . ASP A 1 132 ? 9.870 16.111 7.769 1.00 74.25 132 ASP A CA 1
ATOM 1061 C C . ASP A 1 132 ? 9.617 14.750 8.447 1.00 74.25 132 ASP A C 1
ATOM 1063 O O . ASP A 1 132 ? 10.541 14.141 8.981 1.00 74.25 132 ASP A O 1
ATOM 1067 N N . ASN A 1 133 ? 8.373 14.253 8.422 1.00 77.94 133 ASN A N 1
ATOM 1068 C CA . ASN A 1 133 ? 7.954 13.036 9.122 1.00 77.94 133 ASN A CA 1
ATOM 1069 C C . ASN A 1 133 ? 7.268 12.068 8.156 1.00 77.94 133 ASN A C 1
ATOM 1071 O O . ASN A 1 133 ? 6.082 12.199 7.839 1.00 77.94 133 ASN A O 1
ATOM 1075 N N . LYS A 1 134 ? 8.012 11.051 7.717 1.00 84.25 134 LYS A N 1
ATOM 1076 C CA . LYS A 1 134 ? 7.473 9.981 6.871 1.00 84.25 134 LYS A CA 1
ATOM 1077 C C . LYS A 1 134 ? 6.443 9.159 7.636 1.00 84.25 134 LYS A C 1
ATOM 1079 O O . LYS A 1 134 ? 6.655 8.803 8.792 1.00 84.25 134 LYS A O 1
ATOM 1084 N N . THR A 1 135 ? 5.370 8.776 6.952 1.00 95.12 135 THR A N 1
ATOM 1085 C CA . THR A 1 135 ? 4.485 7.721 7.455 1.00 95.12 135 THR A CA 1
ATOM 1086 C C . THR A 1 135 ? 5.119 6.370 7.148 1.00 95.12 135 THR A C 1
ATOM 1088 O O . THR A 1 135 ? 5.495 6.105 6.005 1.00 95.12 135 THR A O 1
ATOM 1091 N N . ILE A 1 136 ? 5.248 5.510 8.154 1.00 94.56 136 ILE A N 1
ATOM 1092 C CA . ILE A 1 136 ? 5.882 4.196 8.039 1.00 94.56 136 ILE A CA 1
ATOM 1093 C C . ILE A 1 136 ? 4.830 3.107 8.223 1.00 94.56 136 ILE A C 1
ATOM 1095 O O . ILE A 1 136 ? 4.132 3.065 9.238 1.00 94.56 136 ILE A O 1
ATOM 1099 N N . ILE A 1 137 ? 4.729 2.201 7.250 1.00 95.50 137 ILE A N 1
ATOM 1100 C CA . ILE A 1 137 ? 3.785 1.079 7.287 1.00 95.50 137 ILE A CA 1
ATOM 1101 C C . ILE A 1 137 ? 4.518 -0.228 7.028 1.00 95.50 137 ILE A C 1
ATOM 1103 O O . ILE A 1 137 ? 5.092 -0.431 5.959 1.00 95.50 137 ILE A O 1
ATOM 1107 N N . GLY A 1 138 ? 4.432 -1.149 7.984 1.00 95.19 138 GLY A N 1
ATOM 1108 C CA . GLY A 1 138 ? 4.892 -2.518 7.798 1.00 95.19 138 GLY A CA 1
ATOM 1109 C C . GLY A 1 138 ? 3.862 -3.376 7.073 1.00 95.19 138 GLY A C 1
ATOM 1110 O O . GLY A 1 138 ? 2.841 -3.749 7.652 1.00 95.19 138 GLY A O 1
ATOM 1111 N N . THR A 1 139 ? 4.117 -3.701 5.809 1.00 94.56 139 THR A N 1
ATOM 1112 C CA . THR A 1 139 ? 3.309 -4.615 4.991 1.00 94.56 139 THR A CA 1
ATOM 1113 C C . THR A 1 139 ? 4.069 -5.016 3.728 1.00 94.56 139 THR A C 1
ATOM 1115 O O . THR A 1 139 ? 4.862 -4.242 3.199 1.00 94.56 139 THR A O 1
ATOM 1118 N N . SER A 1 140 ? 3.807 -6.216 3.211 1.00 90.38 140 SER A N 1
ATOM 1119 C CA . SER A 1 140 ? 4.444 -6.710 1.984 1.00 90.38 140 SER A CA 1
ATOM 1120 C C . SER A 1 140 ? 3.611 -6.508 0.723 1.00 90.38 140 SER A C 1
ATOM 1122 O O . SER A 1 140 ? 4.036 -6.859 -0.381 1.00 90.38 140 SER A O 1
ATOM 1124 N N . ARG A 1 141 ? 2.397 -5.962 0.848 1.00 92.06 141 ARG A N 1
ATOM 1125 C CA . ARG A 1 141 ? 1.531 -5.736 -0.308 1.00 92.06 141 ARG A CA 1
ATOM 1126 C C . ARG A 1 141 ? 0.396 -4.769 -0.054 1.00 92.06 141 ARG A C 1
ATOM 1128 O O . ARG A 1 141 ? -0.060 -4.615 1.079 1.00 92.06 141 ARG A O 1
ATOM 1135 N N . LEU A 1 142 ? -0.128 -4.202 -1.135 1.00 94.06 142 LEU A N 1
ATOM 1136 C CA . LEU A 1 142 ? -1.406 -3.503 -1.095 1.00 94.06 142 LEU A CA 1
ATOM 1137 C C . LEU A 1 142 ? -2.598 -4.469 -0.921 1.00 94.06 142 LEU A C 1
ATOM 1139 O O . LEU A 1 142 ? -2.501 -5.649 -1.287 1.00 94.06 142 LEU A O 1
ATOM 1143 N N . PRO A 1 143 ? -3.726 -3.971 -0.377 1.00 91.69 143 PRO A N 1
ATOM 1144 C CA . PRO A 1 143 ? -5.014 -4.658 -0.424 1.00 91.69 143 PRO A CA 1
ATOM 1145 C C . PRO A 1 143 ? -5.396 -5.100 -1.841 1.00 91.69 143 PRO A C 1
ATOM 1147 O O . PRO A 1 143 ? -5.060 -4.432 -2.817 1.00 91.69 143 PRO A O 1
ATOM 1150 N N . GLU A 1 144 ? -6.109 -6.221 -1.954 1.00 85.25 144 GLU A N 1
ATOM 1151 C CA . GLU A 1 144 ? -6.551 -6.793 -3.232 1.00 85.25 144 GLU A CA 1
ATOM 1152 C C . GLU A 1 144 ? -7.505 -5.868 -3.997 1.00 85.25 144 GLU A C 1
ATOM 1154 O O . GLU A 1 144 ? -7.443 -5.842 -5.223 1.00 85.25 144 GLU A O 1
ATOM 1159 N N . THR A 1 145 ? -8.351 -5.098 -3.300 1.00 89.88 145 THR A N 1
ATOM 1160 C CA . THR A 1 145 ? -9.309 -4.187 -3.943 1.00 89.88 145 THR A CA 1
ATOM 1161 C C . THR A 1 145 ? -9.171 -2.766 -3.406 1.00 89.88 145 THR A C 1
ATOM 1163 O O . THR A 1 145 ? -9.431 -2.496 -2.232 1.00 89.88 145 THR A O 1
ATOM 1166 N N . ILE A 1 146 ? -8.795 -1.844 -4.292 1.00 92.62 146 ILE A N 1
ATOM 1167 C CA . ILE A 1 146 ? -8.745 -0.402 -4.040 1.00 92.62 146 ILE A CA 1
ATOM 1168 C C . ILE A 1 146 ? -9.418 0.300 -5.219 1.00 92.62 146 ILE A C 1
ATOM 1170 O O . ILE A 1 146 ? -9.026 0.062 -6.360 1.00 92.62 146 ILE A O 1
ATOM 1174 N N . SER A 1 147 ? -10.395 1.172 -4.970 1.00 92.81 147 SER A N 1
ATOM 1175 C CA . SER A 1 147 ? -10.968 2.014 -6.034 1.00 92.81 147 SER A CA 1
ATOM 1176 C C . SER A 1 147 ? -10.136 3.285 -6.241 1.00 92.81 147 SER A C 1
ATOM 1178 O O . SER A 1 147 ? -9.722 3.571 -7.359 1.00 92.81 147 SER A O 1
ATOM 1180 N N . ASP A 1 148 ? -9.814 4.019 -5.170 1.00 95.38 148 ASP A N 1
ATOM 1181 C CA . ASP A 1 148 ? -8.932 5.198 -5.215 1.00 95.38 148 ASP A CA 1
ATOM 1182 C C . ASP A 1 148 ? -7.903 5.166 -4.073 1.00 95.38 148 ASP A C 1
ATOM 1184 O O . ASP A 1 148 ? -8.249 5.263 -2.894 1.00 95.38 148 ASP A O 1
ATOM 1188 N N . GLY A 1 149 ? -6.628 5.002 -4.418 1.00 97.56 149 GLY A N 1
ATOM 1189 C CA . GLY A 1 149 ? -5.515 4.894 -3.482 1.00 97.56 149 GLY A CA 1
ATOM 1190 C C . GLY A 1 149 ? -4.438 5.936 -3.735 1.00 97.56 149 GLY A C 1
ATOM 1191 O O . GLY A 1 149 ? -3.955 6.086 -4.857 1.00 97.56 149 GLY A O 1
ATOM 1192 N N . THR A 1 150 ? -4.021 6.640 -2.684 1.00 98.50 150 THR A N 1
ATOM 1193 C CA . THR A 1 150 ? -2.882 7.566 -2.734 1.00 98.50 150 THR A CA 1
ATOM 1194 C C . THR A 1 150 ? -1.941 7.325 -1.561 1.00 98.50 150 THR A C 1
ATOM 1196 O O . THR A 1 150 ? -2.359 7.324 -0.406 1.00 98.50 150 THR A O 1
ATOM 1199 N N . PHE A 1 151 ? -0.661 7.154 -1.874 1.00 98.19 151 PHE A N 1
ATOM 1200 C CA . PHE A 1 151 ? 0.428 6.954 -0.930 1.00 98.19 151 PHE A CA 1
ATOM 1201 C C . PHE A 1 151 ? 1.486 8.023 -1.211 1.00 98.19 151 PHE A C 1
ATOM 1203 O O . PHE A 1 151 ? 2.092 8.031 -2.283 1.00 98.19 151 PHE A O 1
ATOM 1210 N N . LYS A 1 152 ? 1.677 8.959 -0.279 1.00 97.62 152 LYS A N 1
ATOM 1211 C CA . LYS A 1 152 ? 2.600 10.087 -0.430 1.00 97.62 152 LYS A CA 1
ATOM 1212 C C . LYS A 1 152 ? 3.564 10.178 0.747 1.00 97.62 152 LYS A C 1
ATOM 1214 O O . LYS A 1 152 ? 3.136 10.166 1.894 1.00 97.62 152 LYS A O 1
ATOM 1219 N N . ASN A 1 153 ? 4.858 10.289 0.465 1.00 96.62 153 ASN A N 1
ATOM 1220 C CA . ASN A 1 153 ? 5.901 10.336 1.494 1.00 96.62 153 ASN A CA 1
ATOM 1221 C C . ASN A 1 153 ? 5.797 9.174 2.507 1.00 96.62 153 ASN A C 1
ATOM 1223 O O . ASN A 1 153 ? 5.773 9.364 3.727 1.00 96.62 153 ASN A O 1
ATOM 1227 N N . VAL A 1 154 ? 5.656 7.957 1.971 1.00 96.06 154 VAL A N 1
ATOM 1228 C CA . VAL A 1 154 ? 5.452 6.729 2.755 1.00 96.06 154 VAL A CA 1
ATOM 1229 C C . VAL A 1 154 ? 6.674 5.830 2.658 1.00 96.06 154 VAL A C 1
ATOM 1231 O O . VAL A 1 154 ? 7.167 5.558 1.562 1.00 96.06 154 VAL A O 1
ATOM 1234 N N . MET A 1 155 ? 7.127 5.315 3.796 1.00 94.44 155 MET A N 1
ATOM 1235 C CA . MET A 1 155 ? 8.090 4.222 3.855 1.00 94.44 155 MET A CA 1
ATOM 1236 C C . MET A 1 155 ? 7.352 2.909 4.120 1.00 94.44 155 MET A C 1
ATOM 1238 O O . MET A 1 155 ? 6.790 2.701 5.196 1.00 94.44 155 MET A O 1
ATOM 1242 N N . PHE A 1 156 ? 7.364 2.011 3.141 1.00 94.94 156 PHE A N 1
ATOM 1243 C CA . PHE A 1 156 ? 6.862 0.655 3.321 1.00 94.94 156 PHE A CA 1
ATOM 1244 C C . PHE A 1 156 ? 7.991 -0.245 3.790 1.00 94.94 156 PHE A C 1
ATOM 1246 O O . PHE A 1 156 ? 9.035 -0.322 3.141 1.00 94.94 156 PHE A O 1
ATOM 1253 N N . THR A 1 157 ? 7.764 -0.941 4.897 1.00 93.06 157 THR A N 1
ATOM 1254 C CA . THR A 1 157 ? 8.693 -1.945 5.412 1.00 93.06 157 THR A CA 1
ATOM 1255 C C . THR A 1 157 ? 8.098 -3.334 5.223 1.00 93.06 157 THR A C 1
ATOM 1257 O O . THR A 1 157 ? 6.920 -3.565 5.496 1.00 93.06 157 THR A O 1
ATOM 1260 N N . SER A 1 158 ? 8.883 -4.267 4.697 1.00 90.19 158 SER A N 1
ATOM 1261 C CA . SER A 1 158 ? 8.427 -5.624 4.407 1.00 90.19 158 SER A CA 1
ATOM 1262 C C . SER A 1 158 ? 9.401 -6.642 4.970 1.00 90.19 158 SER A C 1
ATOM 1264 O O . SER A 1 158 ? 10.611 -6.528 4.799 1.00 90.19 158 SER A O 1
ATOM 1266 N N . ALA A 1 159 ? 8.868 -7.685 5.604 1.00 85.69 159 ALA A N 1
ATOM 1267 C CA . ALA A 1 159 ? 9.668 -8.860 5.943 1.00 85.69 159 ALA A CA 1
ATOM 1268 C C . ALA A 1 159 ? 10.039 -9.685 4.695 1.00 85.69 159 ALA A C 1
ATOM 1270 O O . ALA A 1 159 ? 10.980 -10.473 4.745 1.00 85.69 159 ALA A O 1
ATOM 1271 N N . ASP A 1 160 ? 9.306 -9.499 3.596 1.00 85.94 160 ASP A N 1
ATOM 1272 C CA . ASP A 1 160 ? 9.595 -10.108 2.304 1.00 85.94 160 ASP A CA 1
ATOM 1273 C C . ASP A 1 160 ? 10.608 -9.244 1.532 1.00 85.94 160 ASP A C 1
ATOM 1275 O O . ASP A 1 160 ? 10.692 -8.030 1.719 1.00 85.94 160 ASP A O 1
ATOM 1279 N N . CYS A 1 161 ? 11.343 -9.843 0.594 1.00 85.75 161 CYS A N 1
ATOM 1280 C CA . CYS A 1 161 ? 12.268 -9.114 -0.285 1.00 85.75 161 CYS A CA 1
ATOM 1281 C C . CYS A 1 161 ? 11.571 -8.354 -1.434 1.00 85.75 161 CYS A C 1
ATOM 1283 O O . CYS A 1 161 ? 12.234 -7.819 -2.328 1.00 85.75 161 CYS A O 1
ATOM 1285 N N . PHE A 1 162 ? 10.237 -8.303 -1.420 1.00 89.88 162 PHE A N 1
ATOM 1286 C CA . PHE A 1 162 ? 9.423 -7.596 -2.397 1.00 89.88 162 PHE A CA 1
ATOM 1287 C C . PHE A 1 162 ? 8.176 -6.980 -1.752 1.00 89.88 162 PHE A C 1
ATOM 1289 O O . PHE A 1 162 ? 7.712 -7.399 -0.688 1.00 89.88 162 PHE A O 1
ATOM 1296 N N . PHE A 1 163 ? 7.624 -5.989 -2.441 1.00 94.12 163 PHE A N 1
ATOM 1297 C CA . PHE A 1 163 ? 6.338 -5.374 -2.169 1.00 94.12 163 PHE A CA 1
ATOM 1298 C C . PHE A 1 163 ? 5.445 -5.550 -3.392 1.00 94.12 163 PHE A C 1
ATOM 1300 O O . PHE A 1 163 ? 5.847 -5.192 -4.498 1.00 94.12 163 PHE A O 1
ATOM 1307 N N . SER A 1 164 ? 4.237 -6.088 -3.219 1.00 94.06 164 SER A N 1
ATOM 1308 C CA . SER A 1 164 ? 3.360 -6.384 -4.360 1.00 94.06 164 SER A CA 1
ATOM 1309 C C . SER A 1 164 ? 2.148 -5.460 -4.487 1.00 94.06 164 SER A C 1
ATOM 1311 O O . SER A 1 164 ? 1.441 -5.178 -3.517 1.00 94.06 164 SER A O 1
ATOM 1313 N N . ILE A 1 165 ? 1.878 -5.044 -5.723 1.00 93.50 165 ILE A N 1
ATOM 1314 C CA . ILE A 1 165 ? 0.664 -4.349 -6.149 1.00 93.50 165 ILE A CA 1
ATOM 1315 C C . ILE A 1 165 ? -0.076 -5.263 -7.117 1.00 93.50 165 ILE A C 1
ATOM 1317 O O . ILE A 1 165 ? 0.498 -5.772 -8.082 1.00 93.50 165 ILE A O 1
ATOM 1321 N N . HIS A 1 166 ? -1.362 -5.466 -6.859 1.00 89.00 166 HIS A N 1
ATOM 1322 C CA . HIS A 1 166 ? -2.239 -6.204 -7.752 1.00 89.00 166 HIS A CA 1
ATOM 1323 C C . HIS A 1 166 ? -3.159 -5.248 -8.511 1.00 89.00 166 HIS A C 1
ATOM 1325 O O . HIS A 1 166 ? -3.686 -4.311 -7.918 1.00 89.00 166 HIS A O 1
ATOM 1331 N N . TYR A 1 167 ? -3.335 -5.478 -9.812 1.00 84.50 167 TYR A N 1
ATOM 1332 C CA . TYR A 1 167 ? -4.218 -4.676 -10.665 1.00 84.50 167 TYR A CA 1
ATOM 1333 C C . TYR A 1 167 ? -5.275 -5.530 -11.362 1.00 84.50 167 TYR A C 1
ATOM 1335 O O . TYR A 1 167 ? -5.148 -6.757 -11.428 1.00 84.50 167 TYR A O 1
ATOM 1343 N N . ALA A 1 168 ? -6.300 -4.848 -11.880 1.00 74.81 168 ALA A N 1
ATOM 1344 C CA . ALA A 1 168 ? -7.471 -5.418 -12.538 1.00 74.81 168 ALA A CA 1
ATOM 1345 C C . ALA A 1 168 ? -8.093 -6.600 -11.762 1.00 74.81 168 ALA A C 1
ATOM 1347 O O . ALA A 1 168 ? -8.181 -7.706 -12.306 1.00 74.81 168 ALA A O 1
ATOM 1348 N N . PRO A 1 169 ? -8.531 -6.391 -10.502 1.00 71.94 169 PRO A N 1
ATOM 1349 C CA . PRO A 1 169 ? -9.196 -7.444 -9.753 1.00 71.94 169 PRO A CA 1
ATOM 1350 C C . PRO A 1 169 ? -10.463 -7.909 -10.498 1.00 71.94 169 PRO A C 1
ATOM 1352 O O . PRO A 1 169 ? -11.218 -7.071 -11.007 1.00 71.94 169 PRO A O 1
ATOM 1355 N N . PRO A 1 170 ? -10.740 -9.223 -10.573 1.00 66.88 170 PRO A N 1
ATOM 1356 C CA . PRO A 1 170 ? -11.942 -9.731 -11.225 1.00 66.88 170 PRO A CA 1
ATOM 1357 C C . PRO A 1 170 ? -13.217 -9.119 -10.633 1.00 66.88 170 PRO A C 1
ATOM 1359 O O . PRO A 1 170 ? -13.424 -9.145 -9.422 1.00 66.88 170 PRO A O 1
ATOM 1362 N N . GLY A 1 171 ? -14.082 -8.567 -11.488 1.00 67.06 171 GLY A N 1
ATOM 1363 C CA . GLY A 1 171 ? -15.349 -7.960 -11.070 1.00 67.06 171 GLY A CA 1
ATOM 1364 C C . GLY A 1 171 ? -15.237 -6.639 -10.295 1.00 67.06 171 GLY A C 1
ATOM 1365 O O . GLY A 1 171 ? -16.278 -6.115 -9.889 1.00 67.06 171 GLY A O 1
ATOM 1366 N N . ALA A 1 172 ? -14.029 -6.095 -10.110 1.00 70.81 172 ALA A N 1
ATOM 1367 C CA . ALA A 1 172 ? -13.829 -4.796 -9.479 1.00 70.81 172 ALA A CA 1
ATOM 1368 C C . ALA A 1 172 ? -14.190 -3.633 -10.413 1.00 70.81 172 ALA A C 1
ATOM 1370 O O . ALA A 1 172 ? -14.168 -3.758 -11.641 1.00 70.81 172 ALA A O 1
ATOM 1371 N N . GLU A 1 173 ? -14.530 -2.502 -9.798 1.00 81.88 173 GLU A N 1
ATOM 1372 C CA . GLU A 1 173 ? -14.679 -1.212 -10.473 1.00 81.88 173 GLU A CA 1
ATOM 1373 C C . GLU A 1 173 ? -13.320 -0.675 -10.946 1.00 81.88 173 GLU A C 1
ATOM 1375 O O . GLU A 1 173 ? -12.285 -1.329 -10.795 1.00 81.88 173 GLU A O 1
ATOM 1380 N N . ASP A 1 174 ? -13.325 0.515 -11.541 1.00 87.81 174 ASP A N 1
ATOM 1381 C CA . ASP A 1 174 ? -12.089 1.177 -11.933 1.00 87.81 174 ASP A CA 1
ATOM 1382 C C . ASP A 1 174 ? -11.213 1.452 -10.698 1.00 87.81 174 ASP A C 1
ATOM 1384 O O . ASP A 1 174 ? -11.681 1.921 -9.657 1.00 87.81 174 ASP A O 1
ATOM 1388 N N . THR A 1 175 ? -9.925 1.153 -10.836 1.00 90.25 175 THR A N 1
ATOM 1389 C CA . THR A 1 175 ? -8.907 1.299 -9.797 1.00 90.25 175 THR A CA 1
ATOM 1390 C C . THR A 1 175 ? -7.931 2.390 -10.195 1.00 90.25 175 THR A C 1
ATOM 1392 O O . THR A 1 175 ? -7.357 2.351 -11.284 1.00 90.25 175 THR A O 1
ATOM 1395 N N . VAL A 1 176 ? -7.662 3.321 -9.285 1.00 94.62 176 VAL A N 1
ATOM 1396 C CA . VAL A 1 176 ? -6.563 4.273 -9.425 1.00 94.62 176 VAL A CA 1
ATOM 1397 C C . VAL A 1 176 ? -5.660 4.211 -8.205 1.00 94.62 176 VAL A C 1
ATOM 1399 O O . VAL A 1 176 ? -6.127 4.349 -7.080 1.00 94.62 176 VAL A O 1
ATOM 1402 N N . ILE A 1 177 ? -4.363 4.004 -8.419 1.00 96.81 177 ILE A N 1
ATOM 1403 C CA . ILE A 1 177 ? -3.363 3.889 -7.354 1.00 96.81 177 ILE A CA 1
ATOM 1404 C C . ILE A 1 177 ? -2.188 4.810 -7.672 1.00 96.81 177 ILE A C 1
ATOM 1406 O O . ILE A 1 177 ? -1.611 4.742 -8.755 1.00 96.81 177 ILE A O 1
ATOM 1410 N N . ARG A 1 178 ? -1.813 5.661 -6.715 1.00 98.31 178 ARG A N 1
ATOM 1411 C CA . ARG A 1 178 ? -0.737 6.646 -6.869 1.00 98.31 178 ARG A CA 1
ATOM 1412 C C . ARG A 1 178 ? 0.273 6.520 -5.738 1.00 98.31 178 ARG A C 1
ATOM 1414 O O . ARG A 1 178 ? -0.102 6.627 -4.573 1.00 98.31 178 ARG A O 1
ATOM 1421 N N . PHE A 1 179 ? 1.539 6.346 -6.091 1.00 98.31 179 PHE A N 1
ATOM 1422 C CA . PHE A 1 179 ? 2.684 6.438 -5.193 1.00 98.31 179 PHE A CA 1
ATOM 1423 C C . PHE A 1 179 ? 3.514 7.666 -5.561 1.00 98.31 179 PHE A C 1
ATOM 1425 O O . PHE A 1 179 ? 3.828 7.885 -6.735 1.00 98.31 179 PHE A O 1
ATOM 1432 N N . HIS A 1 180 ? 3.870 8.459 -4.555 1.00 97.56 180 HIS A N 1
ATOM 1433 C CA . HIS A 1 180 ? 4.655 9.674 -4.725 1.00 97.56 180 HIS A CA 1
ATOM 1434 C C . HIS A 1 180 ? 5.629 9.846 -3.557 1.00 97.56 180 HIS A C 1
ATOM 1436 O O . HIS A 1 180 ? 5.202 9.924 -2.405 1.00 97.56 180 HIS A O 1
ATOM 1442 N N . HIS A 1 181 ? 6.930 9.943 -3.836 1.00 96.12 181 HIS A N 1
ATOM 1443 C CA . HIS A 1 181 ? 7.967 10.051 -2.796 1.00 96.12 181 HIS A CA 1
ATOM 1444 C C . HIS A 1 181 ? 7.956 8.873 -1.802 1.00 96.12 181 HIS A C 1
ATOM 1446 O O . HIS A 1 181 ? 8.132 9.054 -0.598 1.00 96.12 181 HIS A O 1
ATOM 1452 N N . CYS A 1 182 ? 7.712 7.651 -2.282 1.00 95.69 182 CYS A N 1
ATOM 1453 C CA . CYS A 1 182 ? 7.701 6.459 -1.432 1.00 95.69 182 CYS A CA 1
ATOM 1454 C C . CYS A 1 182 ? 9.041 5.714 -1.447 1.00 95.69 182 CYS A C 1
ATOM 1456 O O . CYS A 1 182 ? 9.767 5.714 -2.439 1.00 95.69 182 CYS A O 1
ATOM 1458 N N . ARG A 1 183 ? 9.352 5.009 -0.358 1.00 94.31 183 ARG A N 1
ATOM 1459 C CA . ARG A 1 183 ? 10.502 4.094 -0.279 1.00 94.31 183 ARG A CA 1
ATOM 1460 C C . ARG A 1 183 ? 10.034 2.707 0.134 1.00 94.31 183 ARG A C 1
ATOM 1462 O O . ARG A 1 183 ? 9.211 2.589 1.040 1.00 94.31 183 ARG A O 1
ATOM 1469 N N . LEU A 1 184 ? 10.561 1.677 -0.520 1.00 94.06 184 LEU A N 1
ATOM 1470 C CA . LEU A 1 184 ? 10.300 0.281 -0.172 1.00 94.06 184 LEU A CA 1
ATOM 1471 C C . LEU A 1 184 ? 11.554 -0.308 0.465 1.00 94.06 184 LEU A C 1
ATOM 1473 O O . LEU A 1 184 ? 12.623 -0.253 -0.139 1.00 94.06 184 LEU A O 1
ATOM 1477 N N . GLN A 1 185 ? 11.430 -0.880 1.658 1.00 90.94 185 GLN A N 1
ATOM 1478 C CA . GLN A 1 185 ? 12.571 -1.294 2.467 1.00 90.94 185 GLN A CA 1
ATOM 1479 C C . GLN A 1 185 ? 12.339 -2.649 3.141 1.00 90.94 185 GLN A C 1
ATOM 1481 O O . GLN A 1 185 ? 11.214 -3.002 3.500 1.00 90.94 185 GLN A O 1
ATOM 1486 N N . SER A 1 186 ? 13.415 -3.412 3.314 1.00 88.62 186 SER A N 1
ATOM 1487 C CA . SER A 1 186 ? 13.382 -4.714 3.980 1.00 88.62 186 SER A CA 1
ATOM 1488 C C . SER A 1 186 ? 13.351 -4.575 5.504 1.00 88.62 186 SER A C 1
ATOM 1490 O O . SER A 1 186 ? 13.861 -3.611 6.069 1.00 88.62 186 SER A O 1
ATOM 1492 N N . GLY A 1 187 ? 12.799 -5.579 6.182 1.00 79.12 187 GLY A N 1
ATOM 1493 C CA . GLY A 1 187 ? 12.778 -5.684 7.639 1.00 79.12 187 GLY A CA 1
ATOM 1494 C C . GLY A 1 187 ? 11.572 -5.021 8.304 1.00 79.12 187 GLY A C 1
ATOM 1495 O O . GLY A 1 187 ? 10.646 -4.546 7.653 1.00 79.12 187 GLY A O 1
ATOM 1496 N N . ALA A 1 188 ? 11.567 -5.049 9.637 1.00 70.94 188 ALA A N 1
ATOM 1497 C CA . ALA A 1 188 ? 10.666 -4.234 10.445 1.00 70.94 188 ALA A CA 1
ATOM 1498 C C . ALA A 1 188 ? 11.307 -2.862 10.671 1.00 70.94 188 ALA A C 1
ATOM 1500 O O . ALA A 1 188 ? 12.530 -2.771 10.745 1.00 70.94 188 ALA A O 1
ATOM 1501 N N . PHE A 1 189 ? 10.498 -1.814 10.826 1.00 67.00 189 PHE A N 1
ATOM 1502 C CA . PHE A 1 189 ? 11.033 -0.511 11.199 1.00 67.00 189 PHE A CA 1
ATOM 1503 C C . PHE A 1 189 ? 11.583 -0.539 12.630 1.00 67.00 189 PHE A C 1
ATOM 1505 O O . PHE A 1 189 ? 10.846 -0.794 13.587 1.00 67.00 189 PHE A O 1
ATOM 1512 N N . THR A 1 190 ? 12.868 -0.231 12.773 1.00 65.62 190 THR A N 1
ATOM 1513 C CA . THR A 1 190 ? 13.506 0.103 14.045 1.00 65.62 190 THR A CA 1
ATOM 1514 C C . THR A 1 190 ? 14.041 1.539 13.952 1.00 65.62 190 THR A C 1
ATOM 1516 O O . THR A 1 190 ? 14.802 1.844 13.035 1.00 65.62 190 THR A O 1
ATOM 1519 N N . PRO A 1 191 ? 13.692 2.446 14.891 1.00 57.44 191 PRO A N 1
ATOM 1520 C CA . PRO A 1 191 ? 14.167 3.838 14.864 1.00 57.44 191 PRO A CA 1
ATOM 1521 C C . PRO A 1 191 ? 15.697 3.993 14.859 1.00 57.44 191 PRO A C 1
ATOM 1523 O O . PRO A 1 191 ? 16.211 5.047 14.507 1.00 57.44 191 PRO A O 1
ATOM 1526 N N . ALA A 1 192 ? 16.432 2.953 15.266 1.00 54.59 192 ALA A N 1
ATOM 1527 C CA . ALA A 1 192 ? 17.891 2.940 15.313 1.00 54.59 192 ALA A CA 1
ATOM 1528 C C . ALA A 1 192 ? 18.565 2.702 13.943 1.00 54.59 192 ALA A C 1
ATOM 1530 O O . ALA A 1 192 ? 19.777 2.873 13.839 1.00 54.59 192 ALA A O 1
ATOM 1531 N N . ASP A 1 193 ? 17.806 2.326 12.907 1.00 52.50 193 ASP A N 1
ATOM 1532 C CA . ASP A 1 193 ? 18.331 1.662 11.706 1.00 52.50 193 ASP A CA 1
ATOM 1533 C C . ASP A 1 193 ? 17.886 2.305 10.378 1.00 52.50 193 ASP A C 1
ATOM 1535 O O . ASP A 1 193 ? 17.971 1.674 9.326 1.00 52.50 193 ASP A O 1
ATOM 1539 N N . GLU A 1 194 ? 17.456 3.575 10.363 1.00 53.00 194 GLU A N 1
ATOM 1540 C CA . GLU A 1 194 ? 16.969 4.254 9.137 1.00 53.00 194 GLU A CA 1
ATOM 1541 C C . GLU A 1 194 ? 17.920 4.163 7.920 1.00 53.00 194 GLU A C 1
ATOM 1543 O O . GLU A 1 194 ? 17.483 4.300 6.774 1.00 53.00 194 GLU A O 1
ATOM 1548 N N . ASN A 1 195 ? 19.207 3.878 8.153 1.00 53.66 195 ASN A N 1
ATOM 1549 C CA . ASN A 1 195 ? 20.254 3.805 7.135 1.00 53.66 195 ASN A CA 1
ATOM 1550 C C . ASN A 1 195 ? 20.808 2.395 6.850 1.00 53.66 195 ASN A C 1
ATOM 1552 O O . ASN A 1 195 ? 21.673 2.276 5.985 1.00 53.66 195 ASN A O 1
ATOM 1556 N N . THR A 1 196 ? 20.377 1.338 7.549 1.00 58.09 196 THR A N 1
ATOM 1557 C CA . THR A 1 196 ? 20.990 -0.008 7.422 1.00 58.09 196 THR A CA 1
ATOM 1558 C C . THR A 1 196 ? 20.186 -0.984 6.570 1.00 58.09 196 THR A C 1
ATOM 1560 O O . THR A 1 196 ? 20.693 -2.045 6.209 1.00 58.09 196 THR A O 1
ATOM 1563 N N . HIS A 1 197 ? 18.953 -0.640 6.212 1.00 66.12 197 HIS A N 1
ATOM 1564 C CA . HIS A 1 197 ? 18.087 -1.548 5.474 1.00 66.12 197 HIS A CA 1
ATOM 1565 C C . HIS A 1 197 ? 18.139 -1.335 3.959 1.00 66.12 197 HIS A C 1
ATOM 1567 O O . HIS A 1 197 ? 18.022 -0.219 3.441 1.00 66.12 197 HIS A O 1
ATOM 1573 N N . GLU A 1 198 ? 18.229 -2.457 3.253 1.00 80.25 198 GLU A N 1
ATOM 1574 C CA . GLU A 1 198 ? 18.240 -2.523 1.796 1.00 80.25 198 GLU A CA 1
ATOM 1575 C C . GLU A 1 198 ? 16.852 -2.228 1.216 1.00 80.25 198 GLU A C 1
ATOM 1577 O O . GLU A 1 198 ? 15.825 -2.642 1.777 1.00 80.25 198 GLU A O 1
ATOM 1582 N N . ALA A 1 199 ? 16.825 -1.527 0.078 1.00 85.56 199 ALA A N 1
ATOM 1583 C CA . ALA A 1 199 ? 15.609 -1.373 -0.705 1.00 85.56 199 ALA A CA 1
ATOM 1584 C C . ALA A 1 199 ? 15.091 -2.748 -1.167 1.00 85.56 199 ALA A C 1
ATOM 1586 O O . ALA A 1 199 ? 15.866 -3.686 -1.347 1.00 85.56 199 ALA A O 1
ATOM 1587 N N . ILE A 1 200 ? 13.781 -2.877 -1.380 1.00 91.69 200 ILE A N 1
ATOM 1588 C CA . ILE A 1 200 ? 13.157 -4.131 -1.849 1.00 91.69 200 ILE A CA 1
ATOM 1589 C C . ILE A 1 200 ? 12.519 -3.974 -3.224 1.00 91.69 200 ILE A C 1
ATOM 1591 O O . ILE A 1 200 ? 12.307 -2.858 -3.708 1.00 91.69 200 ILE A O 1
ATOM 1595 N N . SER A 1 201 ? 12.239 -5.106 -3.870 1.00 94.38 201 SER A N 1
ATOM 1596 C CA . SER A 1 201 ? 11.643 -5.122 -5.207 1.00 94.38 201 SER A CA 1
ATOM 1597 C C . SER A 1 201 ? 10.188 -4.657 -5.184 1.00 94.38 201 SER A C 1
ATOM 1599 O O . SER A 1 201 ? 9.450 -4.951 -4.246 1.00 94.38 201 SER A O 1
ATOM 1601 N N . LEU A 1 202 ? 9.763 -3.963 -6.234 1.00 96.62 202 LEU A N 1
ATOM 1602 C CA . LEU A 1 202 ? 8.368 -3.649 -6.504 1.00 96.62 202 LEU A CA 1
ATOM 1603 C C . LEU A 1 202 ? 7.821 -4.613 -7.554 1.00 96.62 202 LEU A C 1
ATOM 1605 O O . LEU A 1 202 ? 8.275 -4.621 -8.696 1.00 96.62 202 LEU A O 1
ATOM 1609 N N . ASP A 1 203 ? 6.783 -5.349 -7.178 1.00 95.94 203 ASP A N 1
ATOM 1610 C CA . ASP A 1 203 ? 6.151 -6.356 -8.014 1.00 95.94 203 ASP A CA 1
ATOM 1611 C C . ASP A 1 203 ? 4.726 -5.936 -8.383 1.00 95.94 203 ASP A C 1
ATOM 1613 O O . ASP A 1 203 ? 3.815 -5.979 -7.557 1.00 95.94 203 ASP A O 1
ATOM 1617 N N . ILE A 1 204 ? 4.502 -5.574 -9.644 1.00 94.12 204 ILE A N 1
ATOM 1618 C CA . ILE A 1 204 ? 3.177 -5.220 -10.161 1.00 94.12 204 ILE A CA 1
ATOM 1619 C C . ILE A 1 204 ? 2.645 -6.391 -10.981 1.00 94.12 204 ILE A C 1
ATOM 1621 O O . ILE A 1 204 ? 3.216 -6.759 -12.009 1.00 94.12 204 ILE A O 1
ATOM 1625 N N . ARG A 1 205 ? 1.555 -7.013 -10.528 1.00 90.06 205 ARG A N 1
ATOM 1626 C CA . ARG A 1 205 ? 1.030 -8.249 -11.130 1.00 90.06 205 ARG A CA 1
ATOM 1627 C C . ARG A 1 205 ? -0.483 -8.193 -11.308 1.00 90.06 205 ARG A C 1
ATOM 1629 O O . ARG A 1 205 ? -1.190 -7.565 -10.529 1.00 90.06 205 ARG A O 1
ATOM 1636 N N . TYR A 1 206 ? -0.983 -8.886 -12.324 1.00 81.81 206 TYR A N 1
ATOM 1637 C CA . TYR A 1 206 ? -2.420 -9.075 -12.515 1.00 81.81 206 TYR A CA 1
ATOM 1638 C C . TYR A 1 206 ? -2.998 -9.963 -11.400 1.00 81.81 206 TYR A C 1
ATOM 1640 O O . TYR A 1 206 ? -2.426 -11.023 -11.120 1.00 81.81 206 TYR A O 1
ATOM 1648 N N . LEU A 1 207 ? -4.125 -9.577 -10.788 1.00 77.19 207 LEU A N 1
ATOM 1649 C CA . LEU A 1 207 ? -4.795 -10.430 -9.800 1.00 77.19 207 LEU A CA 1
ATOM 1650 C C . LEU A 1 207 ? -5.544 -11.570 -10.497 1.00 77.19 207 LEU A C 1
ATOM 1652 O O . LEU A 1 207 ? -6.547 -11.352 -11.171 1.00 77.19 207 LEU A O 1
ATOM 1656 N N . LEU A 1 208 ? -5.088 -12.804 -10.298 1.00 67.69 208 LEU A N 1
ATOM 1657 C CA . LEU A 1 208 ? -5.850 -13.977 -10.715 1.00 67.69 208 LEU A CA 1
ATOM 1658 C C . LEU A 1 208 ? -7.036 -14.204 -9.762 1.00 67.69 208 LEU A C 1
ATOM 1660 O O . LEU A 1 208 ? -6.838 -14.122 -8.548 1.00 67.69 208 LEU A O 1
ATOM 1664 N N . PRO A 1 209 ? -8.243 -14.514 -10.276 1.00 59.88 209 PRO A N 1
ATOM 1665 C CA . PRO A 1 209 ? -9.312 -15.022 -9.429 1.00 59.88 209 PRO A CA 1
ATOM 1666 C C . PRO A 1 209 ? -8.849 -16.316 -8.752 1.00 59.88 209 PRO A C 1
ATOM 1668 O O . PRO A 1 209 ? -8.229 -17.166 -9.390 1.00 59.88 209 PRO A O 1
ATOM 1671 N N . ASP A 1 210 ? -9.135 -16.450 -7.460 1.00 56.22 210 ASP A N 1
ATOM 1672 C CA . ASP A 1 210 ? -8.846 -17.666 -6.703 1.00 56.22 210 ASP A CA 1
ATOM 1673 C C . ASP A 1 210 ? -9.784 -18.784 -7.196 1.00 56.22 210 ASP A C 1
ATOM 1675 O O . ASP A 1 210 ? -10.996 -18.719 -6.983 1.00 56.22 210 ASP A O 1
ATOM 1679 N N . GLU A 1 211 ? -9.245 -19.789 -7.898 1.00 46.06 211 GLU A N 1
ATOM 1680 C CA . GLU A 1 211 ? -10.036 -20.880 -8.502 1.00 46.06 211 GLU A CA 1
ATOM 1681 C C . GLU A 1 211 ? -10.832 -21.692 -7.462 1.00 46.06 211 GLU A C 1
ATOM 1683 O O . GLU A 1 211 ? -11.802 -22.363 -7.810 1.00 46.06 211 GLU A O 1
ATOM 1688 N N . ASN A 1 212 ? -10.449 -21.619 -6.182 1.00 47.00 212 ASN A N 1
ATOM 1689 C CA . ASN A 1 212 ? -11.076 -22.369 -5.092 1.00 47.00 212 ASN A CA 1
ATOM 1690 C C . ASN A 1 212 ? -12.199 -21.613 -4.363 1.00 47.00 212 ASN A C 1
ATOM 1692 O O . ASN A 1 212 ? -12.840 -22.192 -3.482 1.00 47.00 212 ASN A O 1
ATOM 1696 N N . ASP A 1 213 ? -12.457 -20.344 -4.689 1.00 48.97 213 ASP A N 1
ATOM 1697 C CA . ASP A 1 213 ? -13.526 -19.586 -4.042 1.00 48.97 213 ASP A CA 1
ATOM 1698 C C . ASP A 1 213 ? -14.845 -19.792 -4.804 1.00 48.97 213 ASP A C 1
ATOM 1700 O O . ASP A 1 213 ? -15.040 -19.278 -5.905 1.00 48.97 213 ASP A O 1
ATOM 1704 N N . ALA A 1 214 ? -15.775 -20.565 -4.234 1.00 41.44 214 ALA A N 1
ATOM 1705 C CA . ALA A 1 214 ? -17.081 -20.867 -4.835 1.00 41.44 214 ALA A CA 1
ATOM 1706 C C . ALA A 1 214 ? -17.966 -19.615 -5.048 1.00 41.44 214 ALA A C 1
ATOM 1708 O O . ALA A 1 214 ? -18.971 -19.675 -5.758 1.00 41.44 214 ALA A O 1
ATOM 1709 N N . SER A 1 215 ? -17.584 -18.469 -4.468 1.00 45.09 215 SER A N 1
ATOM 1710 C CA . SER A 1 215 ? -18.182 -17.153 -4.732 1.00 45.09 215 SER A CA 1
ATOM 1711 C C . SER A 1 215 ? -17.706 -16.506 -6.048 1.00 45.09 215 SER A C 1
ATOM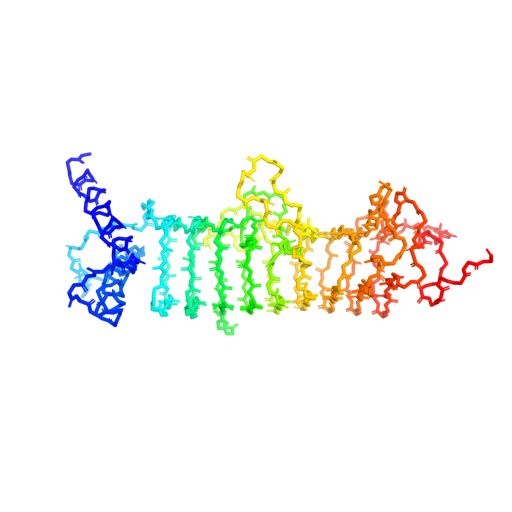 1713 O O . SER A 1 215 ? -18.339 -15.569 -6.540 1.00 45.09 215 SER A O 1
ATOM 1715 N N . SER A 1 216 ? -16.667 -17.058 -6.691 1.00 45.34 216 SER A N 1
ATOM 1716 C CA . SER A 1 216 ? -16.167 -16.656 -8.018 1.00 45.34 216 SER A CA 1
ATOM 1717 C C . SER A 1 216 ? -17.122 -16.995 -9.176 1.00 45.34 216 SER A C 1
ATOM 1719 O O . SER A 1 216 ? -16.819 -16.734 -10.338 1.00 45.34 216 SER A O 1
ATOM 1721 N N . ALA A 1 217 ? -18.333 -17.487 -8.899 1.00 39.19 217 ALA A N 1
ATOM 1722 C CA . ALA A 1 217 ? -19.387 -17.663 -9.901 1.00 39.19 217 ALA A CA 1
ATOM 1723 C C . ALA A 1 217 ? -19.810 -16.347 -10.604 1.00 39.19 217 ALA A C 1
ATOM 1725 O O . ALA A 1 217 ? -20.496 -16.394 -11.622 1.00 39.19 217 ALA A O 1
ATOM 1726 N N . ASN A 1 218 ? -19.359 -15.178 -10.122 1.00 41.97 218 ASN A N 1
ATOM 1727 C CA . ASN A 1 218 ? -19.484 -13.877 -10.802 1.00 41.97 218 ASN A CA 1
ATOM 1728 C C . ASN A 1 218 ? -18.300 -13.529 -11.739 1.00 41.97 218 ASN A C 1
ATOM 1730 O O . ASN A 1 218 ? -18.136 -12.373 -12.135 1.00 41.97 218 ASN A O 1
ATOM 1734 N N . THR A 1 219 ? -17.504 -14.520 -12.148 1.00 45.97 219 THR A N 1
ATOM 1735 C CA . THR A 1 219 ? -16.386 -14.438 -13.120 1.00 45.97 219 THR A CA 1
ATOM 1736 C C . THR A 1 219 ? -16.773 -13.957 -14.526 1.00 45.97 219 THR A C 1
ATOM 1738 O O . THR A 1 219 ? -15.909 -13.818 -15.388 1.00 45.97 219 THR A O 1
ATOM 1741 N N . SER A 1 220 ? -18.046 -13.642 -14.781 1.00 47.50 220 SER A N 1
ATOM 1742 C CA . SER A 1 220 ? -18.500 -13.046 -16.040 1.00 47.50 220 SER A CA 1
ATOM 1743 C C . SER A 1 220 ? -18.408 -11.516 -16.087 1.00 47.50 220 SER A C 1
ATOM 1745 O O . SER A 1 220 ? -18.667 -10.940 -17.145 1.00 47.50 220 SER A O 1
ATOM 1747 N N . ARG A 1 221 ? -18.096 -10.824 -14.975 1.00 54.06 221 ARG A N 1
ATOM 1748 C CA . ARG A 1 221 ? -17.912 -9.362 -15.005 1.00 54.06 221 ARG A CA 1
ATOM 1749 C C . ARG A 1 221 ? -16.478 -9.018 -15.424 1.00 54.06 221 ARG A C 1
ATOM 1751 O O . ARG A 1 221 ? -15.544 -9.420 -14.731 1.00 54.06 221 ARG A O 1
ATOM 1758 N N . PRO A 1 222 ? -16.290 -8.261 -16.521 1.00 61.50 222 PRO A N 1
ATOM 1759 C CA . PRO A 1 222 ? -14.968 -7.778 -16.891 1.00 61.50 222 PRO A CA 1
ATOM 1760 C C . PRO A 1 222 ? -14.423 -6.886 -15.771 1.00 61.50 222 PRO A C 1
ATOM 1762 O O . PRO A 1 222 ? -15.179 -6.109 -15.185 1.00 61.50 222 PRO A O 1
ATOM 1765 N N . ALA A 1 223 ? -13.129 -7.009 -15.478 1.00 69.69 223 ALA A N 1
ATOM 1766 C CA . ALA A 1 223 ? -12.455 -6.106 -14.553 1.00 69.69 223 ALA A CA 1
ATOM 1767 C C . ALA A 1 223 ? -12.522 -4.660 -15.078 1.00 69.69 223 ALA A C 1
ATOM 1769 O O . ALA A 1 223 ? -12.405 -4.429 -16.290 1.00 69.69 223 ALA A O 1
ATOM 1770 N N . GLY A 1 224 ? -12.713 -3.708 -14.162 1.00 75.75 224 GLY A N 1
ATOM 1771 C CA . GLY A 1 224 ? -12.589 -2.280 -14.432 1.00 75.75 224 GLY A CA 1
ATOM 1772 C C . GLY A 1 224 ? -11.192 -1.897 -14.921 1.00 75.75 224 GLY A C 1
ATOM 1773 O O . GLY A 1 224 ? -10.247 -2.695 -14.905 1.00 75.75 224 GLY A O 1
ATOM 1774 N N . ALA A 1 225 ? -11.061 -0.663 -15.397 1.00 83.81 225 ALA A N 1
ATOM 1775 C CA . ALA A 1 225 ? -9.769 -0.135 -15.791 1.00 83.81 225 ALA A CA 1
ATOM 1776 C C . ALA A 1 225 ? -8.857 0.050 -14.566 1.00 83.81 225 ALA A C 1
ATOM 1778 O O . ALA A 1 225 ? -9.328 0.327 -13.469 1.00 83.81 225 ALA A O 1
ATOM 1779 N N . SER A 1 226 ? -7.543 -0.094 -14.728 1.00 88.69 226 SER A N 1
ATOM 1780 C CA . SER A 1 226 ? -6.582 0.176 -13.648 1.00 88.69 226 SER A CA 1
ATOM 1781 C C . SER A 1 226 ? -5.552 1.202 -14.086 1.00 88.69 226 SER A C 1
ATOM 1783 O O . SER A 1 226 ? -4.862 0.974 -15.071 1.00 88.69 226 SER A O 1
ATOM 1785 N N . ALA A 1 227 ? -5.418 2.294 -13.343 1.00 93.00 227 ALA A N 1
ATOM 1786 C CA . ALA A 1 227 ? -4.365 3.284 -13.522 1.00 93.00 227 ALA A CA 1
ATOM 1787 C C . ALA A 1 227 ? -3.424 3.243 -12.312 1.00 93.00 227 ALA A C 1
ATOM 1789 O O . ALA A 1 227 ? -3.837 3.538 -11.190 1.00 93.00 227 ALA A O 1
ATOM 1790 N N . ILE A 1 228 ? -2.169 2.855 -12.525 1.00 95.75 228 ILE A N 1
ATOM 1791 C CA . ILE A 1 228 ? -1.143 2.805 -11.480 1.00 95.75 228 ILE A CA 1
ATOM 1792 C C . ILE A 1 228 ? -0.044 3.791 -11.836 1.00 95.75 228 ILE A C 1
ATOM 1794 O O . ILE A 1 228 ? 0.554 3.690 -12.902 1.00 95.75 228 ILE A O 1
ATOM 1798 N N . THR A 1 229 ? 0.264 4.706 -10.926 1.00 97.81 229 THR A N 1
ATOM 1799 C CA . THR A 1 229 ? 1.379 5.643 -11.073 1.00 97.81 229 THR A CA 1
ATOM 1800 C C . THR A 1 229 ? 2.343 5.479 -9.910 1.00 97.81 229 THR A C 1
ATOM 1802 O O . THR A 1 229 ? 1.936 5.550 -8.752 1.00 97.81 229 THR A O 1
ATOM 1805 N N . VAL A 1 230 ? 3.622 5.279 -10.214 1.00 98.25 230 VAL A N 1
ATOM 1806 C CA . VAL A 1 230 ? 4.715 5.228 -9.240 1.00 98.25 230 VAL A CA 1
ATOM 1807 C C . VAL A 1 230 ? 5.718 6.301 -9.618 1.00 98.25 230 VAL A C 1
ATOM 1809 O O . VAL A 1 230 ? 6.328 6.225 -10.685 1.00 98.25 230 VAL A O 1
ATOM 1812 N N . SER A 1 231 ? 5.839 7.315 -8.762 1.00 98.19 231 SER A N 1
ATOM 1813 C CA . SER A 1 231 ? 6.634 8.506 -9.047 1.00 98.19 231 SER A CA 1
ATOM 1814 C C . SER A 1 231 ? 7.536 8.914 -7.890 1.00 98.19 231 SER A C 1
ATOM 1816 O O . SER A 1 231 ? 7.129 8.823 -6.728 1.00 98.19 231 SER A O 1
ATOM 1818 N N . HIS A 1 232 ? 8.748 9.387 -8.188 1.00 97.19 232 HIS A N 1
ATOM 1819 C CA . HIS A 1 232 ? 9.704 9.858 -7.174 1.00 97.19 232 HIS A CA 1
ATOM 1820 C C . HIS A 1 232 ? 10.015 8.820 -6.079 1.00 97.19 232 HIS A C 1
ATOM 1822 O O . HIS A 1 232 ? 10.301 9.178 -4.938 1.00 97.19 232 HIS A O 1
ATOM 1828 N N . CYS A 1 233 ? 9.893 7.527 -6.377 1.00 96.50 233 CYS A N 1
ATOM 1829 C CA . CYS A 1 233 ? 10.087 6.457 -5.406 1.00 96.50 233 CYS A CA 1
ATOM 1830 C C . CYS A 1 233 ? 11.499 5.861 -5.476 1.00 96.50 233 CYS A C 1
ATOM 1832 O O . CYS A 1 233 ? 12.170 5.937 -6.504 1.00 96.50 233 CYS A O 1
ATOM 1834 N N . GLN A 1 234 ? 11.925 5.217 -4.389 1.00 94.88 234 GLN A N 1
ATOM 1835 C CA . GLN A 1 234 ? 13.163 4.434 -4.327 1.00 94.88 234 GLN A CA 1
ATOM 1836 C C . GLN A 1 234 ? 12.838 2.953 -4.100 1.00 94.88 234 GLN A C 1
ATOM 1838 O O . GLN A 1 234 ? 12.201 2.597 -3.100 1.00 94.88 234 GLN A O 1
ATOM 1843 N N . ILE A 1 235 ? 13.277 2.106 -5.034 1.00 95.19 235 ILE A N 1
ATOM 1844 C CA . ILE A 1 235 ? 13.028 0.657 -5.058 1.00 95.19 235 ILE A CA 1
ATOM 1845 C C . ILE A 1 235 ? 14.300 -0.100 -5.456 1.00 95.19 235 ILE A C 1
ATOM 1847 O O . ILE A 1 235 ? 15.159 0.444 -6.146 1.00 95.19 235 ILE A O 1
ATOM 1851 N N . SER A 1 236 ? 14.422 -1.369 -5.058 1.00 93.75 236 SER A N 1
ATOM 1852 C CA . SER A 1 236 ? 15.574 -2.184 -5.470 1.00 93.75 236 SER A CA 1
ATOM 1853 C C . SER A 1 236 ? 15.452 -2.649 -6.915 1.00 93.75 236 SER A C 1
ATOM 1855 O O . SER A 1 236 ? 16.370 -2.480 -7.700 1.00 93.75 236 SER A O 1
ATOM 1857 N N . SER A 1 237 ? 14.329 -3.245 -7.293 1.00 93.38 237 SER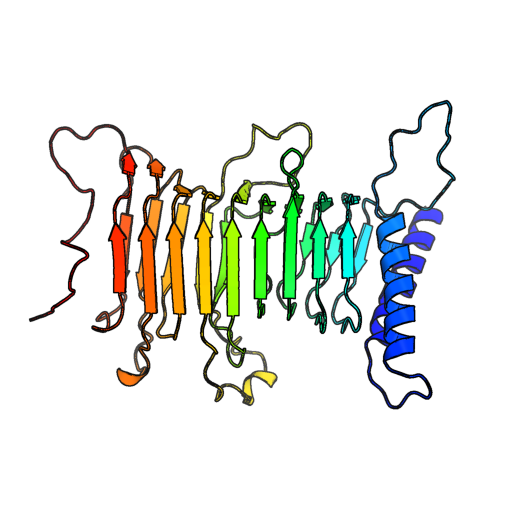 A N 1
ATOM 1858 C CA . SER A 1 237 ? 14.084 -3.710 -8.661 1.00 93.38 237 SER A CA 1
ATOM 1859 C C . SER A 1 237 ? 12.613 -3.540 -8.996 1.00 93.38 237 SER A C 1
ATOM 1861 O O . SER A 1 237 ? 11.770 -3.493 -8.100 1.00 93.38 237 SER A O 1
ATOM 1863 N N . LEU A 1 238 ? 12.303 -3.434 -10.281 1.00 95.12 238 LEU A N 1
ATOM 1864 C CA . LEU A 1 238 ? 10.942 -3.320 -10.785 1.00 95.12 238 LEU A CA 1
ATOM 1865 C C . LEU A 1 238 ? 10.585 -4.576 -11.569 1.00 95.12 238 LEU A C 1
ATOM 1867 O O . LEU A 1 238 ? 11.184 -4.838 -12.606 1.00 95.12 238 LEU A O 1
ATOM 1871 N N . ASN A 1 239 ? 9.561 -5.300 -11.132 1.00 94.69 239 ASN A N 1
ATOM 1872 C CA . ASN A 1 239 ? 9.040 -6.465 -11.833 1.00 94.69 239 ASN A CA 1
ATOM 1873 C C . ASN A 1 239 ? 7.577 -6.233 -12.196 1.00 94.69 239 ASN A C 1
ATOM 1875 O O . ASN A 1 239 ? 6.727 -6.065 -11.321 1.00 94.69 239 ASN A O 1
ATOM 1879 N N . VAL A 1 240 ? 7.253 -6.266 -13.486 1.00 92.56 240 VAL A N 1
ATOM 1880 C CA . VAL A 1 240 ? 5.882 -6.082 -13.966 1.00 92.56 240 VAL A CA 1
ATOM 1881 C C . VAL A 1 240 ? 5.435 -7.290 -14.775 1.00 92.56 240 VAL A C 1
ATOM 1883 O O . VAL A 1 240 ? 6.037 -7.639 -15.786 1.00 92.56 240 VAL A O 1
ATOM 1886 N N . SER A 1 241 ? 4.335 -7.911 -14.355 1.00 88.75 241 SER A N 1
ATOM 1887 C CA . SER A 1 241 ? 3.662 -8.975 -15.098 1.00 88.75 241 SER A CA 1
ATOM 1888 C C . SER A 1 241 ? 2.365 -8.449 -15.709 1.00 88.75 241 SER A C 1
ATOM 1890 O O . SER A 1 241 ? 1.416 -8.083 -15.006 1.00 88.75 241 SER A O 1
ATOM 1892 N N . LEU A 1 242 ? 2.337 -8.406 -17.038 1.00 84.31 242 LEU A N 1
ATOM 1893 C CA . LEU A 1 242 ? 1.256 -7.858 -17.842 1.00 84.31 242 LEU A CA 1
ATOM 1894 C C . LEU A 1 242 ? 0.365 -8.961 -18.409 1.00 84.31 242 LEU A C 1
ATOM 1896 O O . LEU A 1 242 ? 0.855 -9.926 -19.000 1.00 84.31 242 LEU A O 1
ATOM 1900 N N . LYS A 1 243 ? -0.948 -8.782 -18.261 1.00 79.31 243 LYS A N 1
ATOM 1901 C CA . LYS A 1 243 ? -2.000 -9.578 -18.905 1.00 79.31 243 LYS A CA 1
ATOM 1902 C C . LYS A 1 243 ? -2.958 -8.665 -19.674 1.00 79.31 243 LYS A C 1
ATOM 1904 O O . LYS A 1 243 ? -3.002 -7.477 -19.368 1.00 79.31 243 LYS A O 1
ATOM 1909 N N . PRO A 1 244 ? -3.718 -9.188 -20.653 1.00 73.25 244 PRO A N 1
ATOM 1910 C CA . PRO A 1 244 ? -4.696 -8.395 -21.398 1.00 73.25 244 PRO A CA 1
ATOM 1911 C C . PRO A 1 244 ? -5.725 -7.740 -20.458 1.00 73.25 244 PRO A C 1
ATOM 1913 O O . PRO A 1 244 ? -6.538 -8.423 -19.841 1.00 73.25 244 PRO A O 1
ATOM 1916 N N . SER A 1 245 ? -5.703 -6.412 -20.339 1.00 74.75 245 SER A N 1
ATOM 1917 C CA . SER A 1 245 ? -6.635 -5.639 -19.505 1.00 74.75 245 SER A CA 1
ATOM 1918 C C . SER A 1 245 ? -6.725 -4.183 -19.981 1.00 74.75 245 SER A C 1
ATOM 1920 O O . SER A 1 245 ? -5.962 -3.743 -20.837 1.00 74.75 245 SE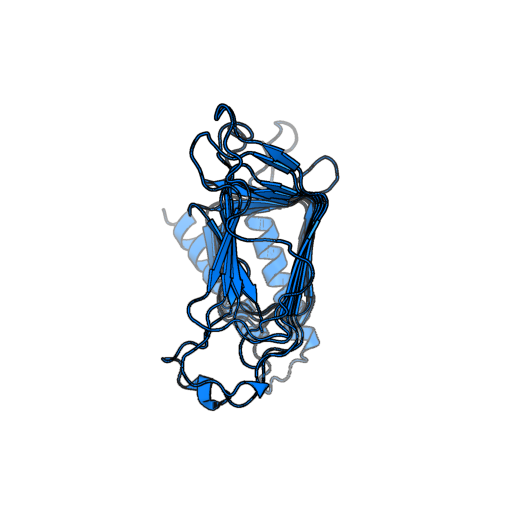R A O 1
ATOM 1922 N N . LYS A 1 246 ? -7.690 -3.412 -19.465 1.00 79.50 246 LYS A N 1
ATOM 1923 C CA . LYS A 1 246 ? -7.694 -1.945 -19.613 1.00 79.50 246 LYS A CA 1
ATOM 1924 C C . LYS A 1 246 ? -6.810 -1.375 -18.513 1.00 79.50 246 LYS A C 1
ATOM 1926 O O . LYS A 1 246 ? -7.317 -1.044 -17.447 1.00 79.50 246 LYS A O 1
ATOM 1931 N N . SER A 1 247 ? -5.497 -1.353 -18.699 1.00 83.69 247 SER A N 1
ATOM 1932 C CA . SER A 1 247 ? -4.610 -0.902 -17.626 1.00 83.69 247 SER A CA 1
ATOM 1933 C C . SER A 1 247 ? -3.490 -0.011 -18.130 1.00 83.69 247 SER A C 1
ATOM 1935 O O . SER A 1 247 ? -2.817 -0.325 -19.109 1.00 83.69 247 SER A O 1
ATOM 1937 N N . GLU A 1 248 ? -3.292 1.087 -17.415 1.00 89.56 248 GLU A N 1
ATOM 1938 C CA . GLU A 1 248 ? -2.213 2.037 -17.612 1.00 89.56 248 GLU A CA 1
ATOM 1939 C C . GLU A 1 248 ? -1.302 1.993 -16.387 1.00 89.56 248 GLU A C 1
ATOM 1941 O O . GLU A 1 248 ? -1.746 2.178 -15.253 1.00 89.56 248 GLU A O 1
ATOM 1946 N N . ILE A 1 249 ? -0.027 1.699 -16.611 1.00 93.56 249 ILE A N 1
ATOM 1947 C CA . ILE A 1 249 ? 0.991 1.656 -15.566 1.00 93.56 249 ILE A CA 1
ATOM 1948 C C . ILE A 1 249 ? 2.070 2.667 -15.937 1.00 93.56 249 ILE A C 1
ATOM 1950 O O . ILE A 1 249 ? 2.737 2.525 -16.957 1.00 93.56 249 ILE A O 1
ATOM 1954 N N . THR A 1 250 ? 2.269 3.668 -15.093 1.00 96.06 250 THR A N 1
ATOM 1955 C CA . THR A 1 250 ? 3.273 4.713 -15.281 1.00 96.06 250 THR A CA 1
ATOM 1956 C C . THR A 1 250 ? 4.287 4.638 -14.156 1.00 96.06 250 THR A C 1
ATOM 1958 O O . THR A 1 250 ? 3.946 4.785 -12.985 1.00 96.06 250 THR A O 1
ATOM 1961 N N . ILE A 1 251 ? 5.541 4.411 -14.520 1.00 97.25 251 ILE A N 1
ATOM 1962 C CA . ILE A 1 251 ? 6.691 4.389 -13.627 1.00 97.25 251 ILE A CA 1
ATOM 1963 C C . ILE A 1 251 ? 7.578 5.555 -14.035 1.00 97.25 251 ILE A C 1
ATOM 1965 O O . ILE A 1 251 ? 8.244 5.482 -15.071 1.00 97.25 251 ILE A O 1
ATOM 1969 N N . GLU A 1 252 ? 7.578 6.638 -13.263 1.00 96.50 252 GLU A N 1
ATOM 1970 C CA . GLU A 1 252 ? 8.317 7.842 -13.632 1.00 96.50 252 GLU A CA 1
ATOM 1971 C C . GLU A 1 252 ? 9.201 8.430 -12.537 1.00 96.50 252 GLU A C 1
ATOM 1973 O O . GLU A 1 252 ? 8.833 8.437 -11.372 1.00 96.50 252 GLU A O 1
ATOM 1978 N N . GLU A 1 253 ? 10.364 8.961 -12.910 1.00 96.56 253 GLU A N 1
ATOM 1979 C CA . GLU A 1 253 ? 11.213 9.740 -11.990 1.00 96.56 253 GLU A CA 1
ATOM 1980 C C . GLU A 1 253 ? 11.610 8.972 -10.713 1.00 96.56 253 GLU A C 1
ATOM 1982 O O . GLU A 1 253 ? 11.790 9.556 -9.649 1.00 96.56 253 GLU A O 1
ATOM 1987 N N . ASN A 1 254 ? 11.734 7.645 -10.800 1.00 96.69 254 ASN A N 1
ATOM 1988 C CA . ASN A 1 254 ? 12.133 6.789 -9.684 1.00 96.69 254 ASN A CA 1
ATOM 1989 C C . ASN A 1 254 ? 13.636 6.490 -9.708 1.00 96.69 254 ASN A C 1
ATOM 1991 O O . ASN A 1 254 ? 14.277 6.536 -10.759 1.00 96.69 254 ASN A O 1
ATOM 1995 N N . ILE A 1 255 ? 14.167 6.096 -8.550 1.00 94.25 255 ILE A N 1
ATOM 1996 C CA . ILE A 1 255 ? 15.494 5.492 -8.401 1.00 94.25 255 ILE A CA 1
ATOM 1997 C C . ILE A 1 255 ? 15.307 3.978 -8.248 1.00 94.25 255 ILE A C 1
ATOM 1999 O O . ILE A 1 255 ? 14.664 3.519 -7.300 1.00 94.25 255 ILE A O 1
ATOM 2003 N N . ILE A 1 256 ? 15.867 3.210 -9.182 1.00 93.62 256 ILE A N 1
ATOM 2004 C CA . ILE A 1 256 ? 15.819 1.744 -9.219 1.00 93.62 256 ILE A CA 1
ATOM 2005 C C . ILE A 1 256 ? 17.247 1.223 -9.043 1.00 93.62 256 ILE A C 1
ATOM 2007 O O . ILE A 1 256 ? 18.076 1.388 -9.929 1.00 93.62 256 ILE A O 1
ATOM 2011 N N . GLU A 1 257 ? 17.559 0.602 -7.908 1.00 91.06 257 GLU A N 1
ATOM 2012 C CA . GLU A 1 257 ? 18.931 0.188 -7.534 1.00 91.06 257 GLU A CA 1
ATOM 2013 C C . GLU A 1 257 ? 19.384 -1.159 -8.131 1.00 91.06 257 GLU A C 1
ATOM 2015 O O . GLU A 1 257 ? 20.353 -1.765 -7.676 1.00 91.06 257 GLU A O 1
ATOM 2020 N N . GLY A 1 258 ? 18.656 -1.664 -9.115 1.00 88.12 258 GLY A N 1
ATOM 2021 C CA . GLY A 1 258 ? 18.813 -3.011 -9.639 1.00 88.12 258 GLY A CA 1
ATOM 2022 C C . GLY A 1 258 ? 18.218 -3.101 -11.029 1.00 88.12 258 GLY A C 1
ATOM 2023 O O . GLY A 1 258 ? 18.509 -2.272 -11.890 1.00 88.12 258 GLY A O 1
ATOM 2024 N N . THR A 1 259 ? 17.375 -4.102 -11.261 1.00 88.06 259 THR A N 1
ATOM 2025 C CA . THR A 1 259 ? 16.891 -4.420 -12.610 1.00 88.06 259 THR A CA 1
ATOM 2026 C C . THR A 1 259 ? 15.446 -3.991 -12.829 1.00 88.06 259 THR A C 1
ATOM 2028 O O . THR A 1 259 ? 14.657 -3.835 -11.894 1.00 88.06 259 THR A O 1
ATOM 2031 N N . THR A 1 260 ? 15.088 -3.800 -14.097 1.00 89.25 260 THR A N 1
ATOM 2032 C CA . THR A 1 260 ? 13.702 -3.641 -14.541 1.00 89.25 260 THR A CA 1
ATOM 2033 C C . THR A 1 260 ? 13.311 -4.818 -15.428 1.00 89.25 260 THR A C 1
ATOM 2035 O O . THR A 1 260 ? 13.917 -5.045 -16.471 1.00 89.25 260 THR A O 1
ATOM 2038 N N . SER A 1 261 ? 12.272 -5.556 -15.050 1.00 90.19 261 SER A N 1
ATOM 2039 C CA . SER A 1 261 ? 11.742 -6.684 -15.813 1.00 90.19 261 SER A CA 1
ATOM 2040 C C . SER A 1 261 ? 10.264 -6.497 -16.138 1.00 90.19 261 SER A C 1
ATOM 2042 O O . SER A 1 261 ? 9.448 -6.231 -15.256 1.00 90.19 261 SER A O 1
ATOM 2044 N N . ILE A 1 262 ? 9.905 -6.659 -17.412 1.00 88.00 262 ILE A N 1
ATOM 2045 C CA . ILE A 1 262 ? 8.521 -6.632 -17.894 1.00 88.00 262 ILE A CA 1
ATOM 2046 C C . ILE A 1 262 ? 8.218 -7.944 -18.614 1.00 88.00 262 ILE A C 1
ATOM 2048 O O . ILE A 1 262 ? 8.817 -8.261 -19.640 1.00 88.00 262 ILE A O 1
ATOM 2052 N N . GLN A 1 263 ? 7.234 -8.683 -18.112 1.00 86.25 263 GLN A N 1
ATOM 2053 C CA . GLN A 1 263 ? 6.784 -9.954 -18.671 1.00 86.25 263 GLN A CA 1
ATOM 2054 C C . GLN A 1 263 ? 5.351 -9.832 -19.195 1.00 86.25 263 GLN A C 1
ATOM 2056 O O . GLN A 1 263 ? 4.411 -9.671 -18.418 1.00 86.25 263 GLN A O 1
ATOM 2061 N N . TYR A 1 264 ? 5.159 -10.006 -20.501 1.00 79.44 264 TYR A N 1
ATOM 2062 C CA . TYR A 1 264 ? 3.840 -10.144 -21.119 1.00 79.44 264 TYR A CA 1
ATOM 2063 C C . TYR A 1 264 ? 3.400 -11.607 -21.116 1.00 79.44 264 TYR A C 1
ATOM 2065 O O . TYR A 1 264 ? 3.872 -12.420 -21.917 1.00 79.44 264 TYR A O 1
ATOM 2073 N N . SER A 1 265 ? 2.450 -11.935 -20.246 1.00 75.25 265 SER A N 1
ATOM 2074 C CA . SER A 1 265 ? 1.839 -13.260 -20.188 1.00 75.25 265 SER A CA 1
ATOM 2075 C C . SER A 1 265 ? 0.625 -13.302 -21.114 1.00 75.25 265 SER A C 1
ATOM 2077 O O . SER A 1 265 ? -0.372 -12.624 -20.869 1.00 75.25 265 SER A O 1
ATOM 2079 N N . ASN A 1 266 ? 0.686 -14.117 -22.169 1.00 65.06 266 ASN A N 1
ATOM 2080 C CA . ASN A 1 266 ? -0.489 -14.430 -22.976 1.00 65.06 266 ASN A CA 1
ATOM 2081 C C . ASN A 1 266 ? -1.079 -15.760 -22.482 1.00 65.06 266 ASN A C 1
ATOM 2083 O O . ASN A 1 266 ? -0.445 -16.801 -22.690 1.00 65.06 266 ASN A O 1
ATOM 2087 N N . PRO A 1 267 ? -2.249 -15.779 -21.822 1.00 55.84 267 PRO A N 1
ATOM 2088 C CA . PRO A 1 267 ? -2.919 -17.040 -21.546 1.00 55.84 267 PRO A CA 1
ATOM 2089 C C . PRO A 1 267 ? -3.224 -17.719 -22.886 1.00 55.84 267 PRO A C 1
ATOM 2091 O O . PRO A 1 267 ? -3.962 -17.198 -23.724 1.00 55.84 267 PRO A O 1
ATOM 2094 N N . ARG A 1 268 ? -2.604 -18.884 -23.123 1.00 48.41 268 ARG A N 1
ATOM 2095 C CA . ARG A 1 268 ? -2.918 -19.720 -24.287 1.00 48.41 268 ARG A CA 1
ATOM 2096 C C . ARG A 1 268 ? -4.440 -19.904 -24.310 1.00 48.41 268 ARG A C 1
ATOM 2098 O O . ARG A 1 268 ? -4.980 -20.433 -23.346 1.00 48.41 268 ARG A O 1
ATOM 2105 N N . ASN A 1 269 ? -5.084 -19.485 -25.401 1.00 50.81 269 ASN A N 1
ATOM 2106 C CA . ASN A 1 269 ? -6.526 -19.583 -25.690 1.00 50.81 269 ASN A CA 1
ATOM 2107 C C . ASN A 1 269 ? -7.418 -18.365 -25.381 1.00 50.81 269 ASN A C 1
ATOM 2109 O O . ASN A 1 269 ? -8.627 -18.485 -25.578 1.00 50.81 269 ASN A O 1
ATOM 2113 N N . GLU A 1 270 ? -6.900 -17.192 -24.998 1.00 51.22 270 GLU A N 1
ATOM 2114 C CA . GLU A 1 270 ? -7.758 -15.994 -24.991 1.00 51.22 270 GLU A CA 1
ATOM 2115 C C . GLU A 1 270 ? -7.927 -15.394 -26.400 1.00 51.22 270 GLU A C 1
ATOM 2117 O O . GLU A 1 270 ? -6.950 -15.266 -27.149 1.00 51.22 270 GLU A O 1
ATOM 2122 N N . PRO A 1 271 ? -9.160 -15.031 -26.808 1.00 50.22 271 PRO A N 1
ATOM 2123 C CA . PRO A 1 271 ? -9.395 -14.425 -28.109 1.00 50.22 271 PRO A CA 1
ATOM 2124 C C . PRO A 1 271 ? -8.615 -13.109 -28.222 1.00 50.22 271 PRO A C 1
ATOM 2126 O O . PRO A 1 271 ? -8.618 -12.289 -27.306 1.00 50.22 271 PRO A O 1
ATOM 2129 N N . HIS A 1 272 ? -7.985 -12.873 -29.380 1.00 50.06 272 HIS A N 1
ATOM 2130 C CA . HIS A 1 272 ? -7.183 -11.671 -29.668 1.00 50.06 272 HIS A CA 1
ATOM 2131 C C . HIS A 1 272 ? -7.901 -10.343 -29.344 1.00 50.06 272 HIS A C 1
ATOM 2133 O O . HIS A 1 272 ? -7.255 -9.331 -29.096 1.00 50.06 272 HIS A O 1
ATOM 2139 N N . THR A 1 273 ? -9.234 -10.350 -29.293 1.00 48.00 273 THR A N 1
ATOM 2140 C CA . THR A 1 273 ? -10.096 -9.213 -28.950 1.00 48.00 273 THR A CA 1
ATOM 2141 C C . THR A 1 273 ? -10.077 -8.803 -27.470 1.00 48.00 273 THR A C 1
ATOM 2143 O O . THR A 1 273 ? -10.615 -7.745 -27.156 1.00 48.00 273 THR A O 1
ATOM 2146 N N . ALA A 1 274 ? -9.490 -9.597 -26.564 1.00 51.16 274 ALA A N 1
ATOM 2147 C CA . ALA A 1 274 ? -9.409 -9.295 -25.126 1.00 51.16 274 ALA A CA 1
ATOM 2148 C C . ALA A 1 274 ? -8.281 -8.308 -24.756 1.00 51.16 274 ALA A C 1
ATOM 2150 O O . ALA A 1 274 ? -8.293 -7.728 -23.669 1.00 51.16 274 ALA A O 1
ATOM 2151 N N . TRP A 1 275 ? -7.333 -8.061 -25.668 1.00 51.12 275 TRP A N 1
ATOM 2152 C CA . TRP A 1 275 ? -6.291 -7.049 -25.494 1.00 51.12 275 TRP A CA 1
ATOM 2153 C C . TRP A 1 275 ? -6.878 -5.650 -25.693 1.00 51.12 275 TRP A C 1
ATOM 2155 O O . TRP A 1 275 ? -6.817 -5.055 -26.775 1.00 51.12 275 TRP A O 1
ATOM 2165 N N . ASN A 1 276 ? -7.449 -5.124 -24.615 1.00 55.25 276 ASN A N 1
ATOM 2166 C CA . ASN A 1 276 ? -7.546 -3.686 -24.436 1.00 55.25 276 ASN A CA 1
ATOM 2167 C C . ASN A 1 276 ? -6.129 -3.090 -24.301 1.00 55.25 276 ASN A C 1
ATOM 2169 O O . ASN A 1 276 ? -5.153 -3.824 -24.156 1.00 55.25 276 ASN A O 1
ATOM 2173 N N . GLU A 1 277 ? -6.004 -1.774 -24.455 1.00 62.44 277 GLU A N 1
ATOM 2174 C CA . GLU A 1 277 ? -4.729 -1.050 -24.399 1.00 62.44 277 GLU A CA 1
ATOM 2175 C C . GLU A 1 277 ? -4.067 -1.254 -23.026 1.00 62.44 277 GLU A C 1
ATOM 2177 O O . GLU A 1 277 ? -4.387 -0.563 -22.064 1.00 62.44 277 GLU A O 1
ATOM 2182 N N . VAL A 1 278 ? -3.184 -2.251 -22.921 1.00 64.25 278 VAL A N 1
ATOM 2183 C CA . VAL A 1 278 ? -2.255 -2.369 -21.798 1.00 64.25 278 VAL A CA 1
ATOM 2184 C C . VAL A 1 278 ? -1.049 -1.525 -22.160 1.00 64.25 278 VAL A C 1
ATOM 2186 O O . VAL A 1 278 ? -0.292 -1.869 -23.076 1.00 64.25 278 VAL A O 1
ATOM 2189 N N . CYS A 1 279 ? -0.903 -0.415 -21.450 1.00 76.75 279 CYS A N 1
ATOM 2190 C CA . CYS A 1 279 ? 0.171 0.539 -21.655 1.00 76.75 279 CYS A CA 1
ATOM 2191 C C . CYS A 1 279 ? 1.017 0.593 -20.389 1.00 76.75 279 CYS A C 1
ATOM 2193 O O . CYS A 1 279 ? 0.517 0.941 -19.322 1.00 76.75 279 CYS A O 1
ATOM 2195 N N . ILE A 1 280 ? 2.299 0.263 -20.514 1.00 87.62 280 ILE A N 1
ATOM 2196 C CA . ILE A 1 280 ? 3.291 0.591 -19.498 1.00 87.62 280 ILE A CA 1
ATOM 2197 C C . ILE A 1 280 ? 4.209 1.691 -20.020 1.00 87.62 280 ILE A C 1
ATOM 2199 O O . ILE A 1 280 ? 4.773 1.567 -21.105 1.00 87.62 280 ILE A O 1
ATOM 2203 N N . SER A 1 281 ? 4.375 2.752 -19.241 1.00 90.44 281 SER A N 1
ATOM 2204 C CA . SER A 1 281 ? 5.314 3.839 -19.508 1.00 90.44 281 SER A CA 1
ATOM 2205 C C . SER A 1 281 ? 6.372 3.866 -18.412 1.00 90.44 281 SER A C 1
ATOM 2207 O O . SER A 1 281 ? 6.042 4.028 -17.243 1.00 90.44 281 SER A O 1
ATOM 2209 N N . VAL A 1 282 ? 7.640 3.710 -18.784 1.00 89.81 282 VAL A N 1
ATOM 2210 C CA . VAL A 1 282 ? 8.806 3.784 -17.898 1.00 89.81 282 VAL A CA 1
ATOM 2211 C C . VAL A 1 282 ? 9.638 4.993 -18.317 1.00 89.81 282 VAL A C 1
ATOM 2213 O O . VAL A 1 282 ? 10.242 5.013 -19.391 1.00 89.81 282 VAL A O 1
ATOM 2216 N N . VAL A 1 283 ? 9.618 6.040 -17.501 1.00 90.44 283 VAL A N 1
ATOM 2217 C CA . VAL A 1 283 ? 9.936 7.404 -17.929 1.00 90.44 283 VAL A CA 1
ATOM 2218 C C . VAL A 1 283 ? 10.858 8.125 -16.957 1.00 90.44 283 VAL A C 1
ATOM 2220 O O . VAL A 1 283 ? 10.534 8.236 -15.786 1.00 90.44 283 VAL A O 1
ATOM 2223 N N . ARG A 1 284 ? 11.952 8.735 -17.426 1.00 91.50 284 ARG A N 1
ATOM 2224 C CA . ARG A 1 284 ? 12.797 9.600 -16.568 1.00 91.50 284 ARG A CA 1
ATOM 2225 C C . ARG A 1 284 ? 13.292 8.920 -15.278 1.00 91.50 284 ARG A C 1
ATOM 2227 O O . ARG A 1 284 ? 13.587 9.607 -14.310 1.00 91.50 284 ARG A O 1
ATOM 2234 N N . ASN A 1 285 ? 13.381 7.590 -15.246 1.00 90.44 285 ASN A N 1
ATOM 2235 C CA . ASN A 1 285 ? 13.902 6.859 -14.092 1.00 90.44 285 ASN A CA 1
ATOM 2236 C C . ASN A 1 285 ? 15.428 6.785 -14.147 1.00 90.44 285 ASN A C 1
ATOM 2238 O O . ASN A 1 285 ? 16.021 6.750 -15.228 1.00 90.44 285 ASN A O 1
ATOM 2242 N N . GLU A 1 286 ? 16.049 6.692 -12.979 1.00 90.44 286 GLU A N 1
ATOM 2243 C CA . GLU A 1 286 ? 17.461 6.377 -12.823 1.00 90.44 286 GLU A CA 1
ATOM 2244 C C . GLU A 1 286 ? 17.606 4.911 -12.402 1.00 90.44 286 GLU A C 1
ATOM 2246 O O . GLU A 1 286 ? 17.184 4.528 -11.313 1.00 90.44 286 GLU A O 1
ATOM 2251 N N . VAL A 1 287 ? 18.194 4.086 -13.269 1.00 88.31 287 VAL A N 1
ATOM 2252 C CA . VAL A 1 287 ? 18.439 2.663 -13.010 1.00 88.31 287 VAL A CA 1
ATOM 2253 C C . VAL A 1 287 ? 19.927 2.450 -12.751 1.00 88.31 287 VAL A C 1
ATOM 2255 O O . VAL A 1 287 ? 20.767 2.750 -13.601 1.00 88.31 287 VAL A O 1
ATOM 2258 N N . ARG A 1 288 ? 20.252 1.944 -11.564 1.00 87.69 288 ARG A N 1
ATOM 2259 C CA . ARG A 1 288 ? 21.608 1.702 -11.064 1.00 87.69 288 ARG A CA 1
ATOM 2260 C C . ARG A 1 288 ? 21.808 0.208 -10.864 1.00 87.69 288 ARG A C 1
ATOM 2262 O O . ARG A 1 288 ? 21.719 -0.278 -9.745 1.00 87.69 288 ARG A O 1
ATOM 2269 N N . ALA A 1 289 ? 22.041 -0.519 -11.948 1.00 77.19 289 ALA A N 1
ATOM 2270 C CA . ALA A 1 289 ? 22.241 -1.960 -11.883 1.00 77.19 289 ALA A CA 1
ATOM 2271 C C . ALA A 1 289 ? 23.664 -2.311 -11.427 1.00 77.19 289 ALA A C 1
ATOM 2273 O O . ALA A 1 289 ? 24.610 -1.528 -11.587 1.00 77.19 289 ALA A O 1
ATOM 2274 N N . ARG A 1 290 ? 23.835 -3.520 -10.881 1.00 74.00 290 ARG A N 1
ATOM 2275 C CA . ARG A 1 290 ? 25.170 -4.044 -10.572 1.00 74.00 290 ARG A CA 1
ATOM 2276 C C . ARG A 1 290 ? 25.902 -4.424 -11.868 1.00 74.00 290 ARG A C 1
ATOM 2278 O O . ARG A 1 290 ? 25.258 -4.680 -12.887 1.00 74.00 290 ARG A O 1
ATOM 2285 N N . PRO A 1 291 ? 27.247 -4.491 -11.849 1.00 67.31 291 PRO A N 1
ATOM 2286 C CA . PRO A 1 291 ? 28.004 -5.012 -12.982 1.00 67.31 291 PRO A CA 1
ATOM 2287 C C . PRO A 1 291 ? 27.497 -6.401 -13.391 1.00 67.31 291 PRO A C 1
ATOM 2289 O O . PRO A 1 291 ? 27.189 -7.222 -12.526 1.00 67.31 291 PRO A O 1
ATOM 2292 N N . TYR A 1 292 ? 27.457 -6.663 -14.699 1.00 66.69 292 TYR A N 1
ATOM 2293 C CA . TYR A 1 292 ? 27.052 -7.945 -15.299 1.00 66.69 292 TYR A CA 1
ATOM 2294 C C . TYR A 1 292 ? 25.560 -8.327 -15.169 1.00 66.69 292 TYR A C 1
ATOM 2296 O O . TYR A 1 292 ? 25.198 -9.456 -15.503 1.00 66.69 292 TYR A O 1
ATOM 2304 N N . GLU A 1 293 ? 24.682 -7.418 -14.730 1.00 68.88 293 GLU A N 1
ATOM 2305 C CA . GLU A 1 293 ? 23.226 -7.636 -14.719 1.00 68.88 293 GLU A CA 1
ATOM 2306 C C . GLU A 1 293 ? 22.540 -7.072 -15.978 1.00 68.88 293 GLU A C 1
ATOM 2308 O O . GLU A 1 293 ? 22.884 -6.001 -16.478 1.00 68.88 293 GLU A O 1
ATOM 2313 N N . GLU A 1 294 ? 21.520 -7.779 -16.480 1.00 70.94 294 GLU A N 1
ATOM 2314 C CA . GLU A 1 294 ? 20.631 -7.264 -17.530 1.00 70.94 294 GLU A CA 1
ATOM 2315 C C . GLU A 1 294 ? 19.758 -6.142 -16.936 1.00 70.94 294 GLU A C 1
ATOM 2317 O O . GLU A 1 294 ? 18.810 -6.402 -16.194 1.00 70.94 294 GLU A O 1
ATOM 2322 N N . VAL A 1 295 ? 20.098 -4.886 -17.247 1.00 79.00 295 VAL A N 1
ATOM 2323 C CA . VAL A 1 295 ? 19.481 -3.687 -16.645 1.00 79.00 295 VAL A CA 1
ATOM 2324 C C . VAL A 1 295 ? 17.977 -3.611 -16.922 1.00 79.00 295 VAL A C 1
ATOM 2326 O O . VAL A 1 295 ? 17.186 -3.292 -16.031 1.00 79.00 295 VAL A O 1
ATOM 2329 N N . VAL A 1 296 ? 17.576 -3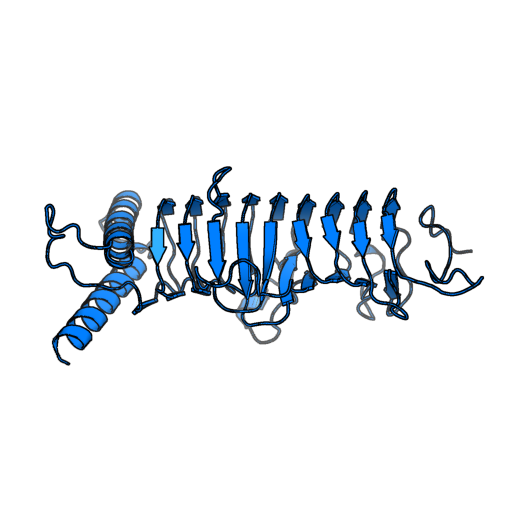.917 -18.158 1.00 82.38 296 VAL A N 1
ATOM 2330 C CA . VAL A 1 296 ? 16.177 -3.942 -18.595 1.00 82.38 296 VAL A CA 1
ATOM 2331 C C . VAL A 1 296 ? 15.919 -5.223 -19.378 1.00 82.38 296 VAL A C 1
ATOM 2333 O O . VAL A 1 296 ? 16.569 -5.466 -20.390 1.00 82.38 296 VAL A O 1
ATOM 2336 N N . SER A 1 297 ? 14.929 -6.006 -18.952 1.00 82.44 297 SER A N 1
ATOM 2337 C CA . SER A 1 297 ? 14.467 -7.202 -19.661 1.00 82.44 297 SER A CA 1
ATOM 2338 C C . SER A 1 297 ? 12.986 -7.082 -20.021 1.00 82.44 297 SER A C 1
ATOM 2340 O O . SER A 1 297 ? 12.145 -6.781 -19.174 1.00 82.44 297 SER A O 1
ATOM 2342 N N . ILE A 1 298 ? 12.647 -7.333 -21.288 1.00 81.25 298 ILE A N 1
ATOM 2343 C CA . ILE A 1 298 ? 11.258 -7.386 -21.761 1.00 81.25 298 ILE A CA 1
ATOM 2344 C C . ILE A 1 298 ? 11.030 -8.739 -22.417 1.00 81.25 298 ILE A C 1
ATOM 2346 O O . ILE A 1 298 ? 11.709 -9.111 -23.370 1.00 81.25 298 ILE A O 1
ATOM 2350 N N . ARG A 1 299 ? 10.077 -9.501 -21.888 1.00 81.75 299 ARG A N 1
ATOM 2351 C CA . ARG A 1 299 ? 9.849 -10.898 -22.261 1.00 81.75 299 ARG A CA 1
ATOM 2352 C C . ARG A 1 299 ? 8.371 -11.148 -22.538 1.00 81.75 299 ARG A C 1
ATOM 2354 O O . ARG A 1 299 ? 7.497 -10.437 -22.041 1.00 81.75 299 ARG A O 1
ATOM 2361 N N . SER A 1 300 ? 8.079 -12.158 -23.356 1.00 76.12 300 SER A N 1
ATOM 2362 C CA . SER A 1 300 ? 6.708 -12.608 -23.598 1.00 76.12 300 SER A CA 1
ATOM 2363 C C . SER A 1 300 ? 6.627 -14.112 -23.825 1.00 76.12 300 SER A C 1
ATOM 2365 O O . SER A 1 300 ? 7.448 -14.680 -24.541 1.00 76.12 300 SER A O 1
ATOM 2367 N N . ASP A 1 301 ? 5.588 -14.739 -23.269 1.00 72.56 301 ASP A N 1
ATOM 2368 C CA . ASP A 1 301 ? 5.315 -16.178 -23.424 1.00 72.56 301 ASP A CA 1
ATOM 2369 C C . ASP A 1 301 ? 4.602 -16.524 -24.746 1.00 72.56 301 ASP A C 1
ATOM 2371 O O . ASP A 1 301 ? 4.222 -17.673 -24.989 1.00 72.56 301 ASP A O 1
ATOM 2375 N N . GLY A 1 302 ? 4.377 -15.531 -25.611 1.00 67.19 302 GLY A N 1
ATOM 2376 C CA . GLY A 1 302 ? 3.704 -15.699 -26.891 1.00 67.19 302 GLY A CA 1
ATOM 2377 C C . GLY A 1 302 ? 3.829 -14.471 -27.789 1.00 67.19 302 GLY A C 1
ATOM 2378 O O . GLY A 1 302 ? 4.678 -13.608 -27.592 1.00 67.19 302 GLY A O 1
ATOM 2379 N N . LYS A 1 303 ? 2.969 -14.382 -28.809 1.00 62.50 303 LYS A N 1
ATOM 2380 C CA . LYS A 1 303 ? 2.891 -13.168 -29.631 1.00 62.50 303 LYS A CA 1
ATOM 2381 C C . LYS A 1 303 ? 2.312 -12.024 -28.796 1.00 62.50 303 LYS A C 1
ATOM 2383 O O . LYS A 1 303 ? 1.182 -12.133 -28.321 1.00 62.50 303 LYS A O 1
ATOM 2388 N N . ILE A 1 304 ? 3.070 -10.938 -28.667 1.00 62.12 304 ILE A N 1
ATOM 2389 C CA . ILE A 1 304 ? 2.597 -9.676 -28.093 1.00 62.12 304 ILE A CA 1
ATOM 2390 C C . ILE A 1 304 ? 1.552 -9.087 -29.045 1.00 62.12 304 ILE A C 1
ATOM 2392 O O . ILE A 1 304 ? 1.772 -8.996 -30.255 1.00 62.12 304 ILE A O 1
ATOM 2396 N N . HIS A 1 305 ? 0.391 -8.717 -28.515 1.00 62.38 305 HIS A N 1
ATOM 2397 C CA . HIS A 1 305 ? -0.658 -8.095 -29.314 1.00 62.38 305 HIS A CA 1
ATOM 2398 C C . HIS A 1 305 ? -0.230 -6.689 -29.773 1.00 62.38 305 HIS A C 1
ATOM 2400 O O . HIS A 1 305 ? 0.358 -5.950 -28.993 1.00 62.38 305 HIS A O 1
ATOM 2406 N N . GLN A 1 306 ? -0.586 -6.267 -30.994 1.00 60.72 306 GLN A N 1
ATOM 2407 C CA . GLN A 1 306 ? -0.183 -4.962 -31.567 1.00 60.72 306 GLN A CA 1
ATOM 2408 C C . GLN A 1 306 ? -0.603 -3.737 -30.727 1.00 60.72 306 GLN A C 1
ATOM 2410 O O . GLN A 1 306 ? -0.062 -2.646 -30.897 1.00 60.72 306 GLN A O 1
ATOM 2415 N N . LYS A 1 307 ? -1.597 -3.901 -29.846 1.00 62.75 307 LYS A N 1
ATOM 2416 C CA . LYS A 1 307 ? -2.077 -2.850 -28.932 1.00 62.75 307 LYS A CA 1
ATOM 2417 C C . LYS A 1 307 ? -1.359 -2.811 -27.581 1.00 62.75 307 LYS A C 1
ATOM 2419 O O . LYS A 1 307 ? -1.548 -1.843 -26.856 1.00 62.75 307 LYS A O 1
ATOM 2424 N N . ALA A 1 308 ? -0.581 -3.834 -27.230 1.00 64.38 308 ALA A N 1
ATOM 2425 C CA . ALA A 1 308 ? 0.239 -3.801 -26.026 1.00 64.38 308 ALA A CA 1
ATOM 2426 C C . ALA A 1 308 ? 1.440 -2.885 -26.277 1.00 64.38 308 ALA A C 1
ATOM 2428 O O . ALA A 1 308 ? 2.135 -3.026 -27.287 1.00 64.38 308 ALA A O 1
ATOM 2429 N N . ARG A 1 309 ? 1.657 -1.920 -25.384 1.00 70.56 309 ARG A N 1
ATOM 2430 C CA . ARG A 1 309 ? 2.721 -0.925 -25.519 1.00 70.56 309 ARG A CA 1
ATOM 2431 C C . ARG A 1 309 ? 3.528 -0.877 -24.234 1.00 70.56 309 ARG A C 1
ATOM 2433 O O . ARG A 1 309 ? 2.995 -0.546 -23.182 1.00 70.56 309 ARG A O 1
ATOM 2440 N N . ALA A 1 310 ? 4.818 -1.155 -24.346 1.00 76.88 310 ALA A N 1
ATOM 2441 C CA . ALA A 1 310 ? 5.792 -0.587 -23.431 1.00 76.88 310 ALA A CA 1
ATOM 2442 C C . ALA A 1 310 ? 6.291 0.713 -24.057 1.00 76.88 310 ALA A C 1
ATOM 2444 O O . ALA A 1 310 ? 6.472 0.749 -25.267 1.00 76.88 310 ALA A O 1
ATOM 2445 N N . ASN A 1 311 ? 6.488 1.761 -23.267 1.00 81.44 311 ASN A N 1
ATOM 2446 C CA . ASN A 1 311 ? 7.135 3.001 -23.670 1.00 81.44 311 ASN A CA 1
ATOM 2447 C C . ASN A 1 311 ? 8.286 3.270 -22.703 1.00 81.44 311 ASN A C 1
ATOM 2449 O O . ASN A 1 311 ? 8.052 3.396 -21.506 1.00 81.44 311 ASN A O 1
ATOM 2453 N N . PHE A 1 312 ? 9.513 3.346 -23.211 1.00 81.44 312 PHE A N 1
ATOM 2454 C CA . PHE A 1 312 ? 10.687 3.679 -22.412 1.00 81.44 312 PHE A CA 1
ATOM 2455 C C . PHE A 1 312 ? 11.297 4.959 -22.950 1.00 81.44 312 PHE A C 1
ATOM 2457 O O . PHE A 1 312 ? 11.750 4.988 -24.093 1.00 81.44 312 PHE A O 1
ATOM 2464 N N . HIS A 1 313 ? 11.336 6.013 -22.136 1.00 81.94 313 HIS A N 1
ATOM 2465 C CA . HIS A 1 313 ? 11.910 7.276 -22.585 1.00 81.94 313 HIS A CA 1
ATOM 2466 C C . HIS A 1 313 ? 12.615 8.055 -21.479 1.00 81.94 313 HIS A C 1
ATOM 2468 O O . HIS A 1 313 ? 12.168 8.115 -20.334 1.00 81.94 313 HIS A O 1
ATOM 2474 N N . ASN A 1 314 ? 13.723 8.696 -21.858 1.00 84.56 314 ASN A N 1
ATOM 2475 C CA . ASN A 1 314 ? 14.551 9.545 -20.999 1.00 84.56 314 ASN A CA 1
ATOM 2476 C C . ASN A 1 314 ? 15.012 8.877 -19.691 1.00 84.56 314 ASN A C 1
ATOM 2478 O O . ASN A 1 314 ? 15.244 9.580 -18.717 1.00 84.56 314 ASN A O 1
ATOM 2482 N N . ASN A 1 315 ? 15.132 7.547 -19.648 1.00 82.69 315 ASN A N 1
ATOM 2483 C CA . ASN A 1 315 ? 15.692 6.855 -18.487 1.00 82.69 315 ASN A CA 1
ATOM 2484 C C . ASN A 1 315 ? 17.223 6.917 -18.529 1.00 82.69 315 ASN A C 1
ATOM 2486 O O . ASN A 1 315 ? 17.823 6.739 -19.591 1.00 82.69 315 ASN A O 1
ATOM 2490 N N . THR A 1 316 ? 17.839 7.117 -17.371 1.00 85.00 316 THR A N 1
ATOM 2491 C CA . THR A 1 316 ? 19.289 7.039 -17.193 1.00 85.00 316 THR A CA 1
ATOM 2492 C C . THR A 1 316 ? 19.632 5.637 -16.719 1.00 85.00 316 THR A C 1
ATOM 2494 O O . THR A 1 316 ? 19.157 5.213 -15.669 1.00 85.00 316 THR A O 1
ATOM 2497 N N . LEU A 1 317 ? 20.446 4.914 -17.485 1.00 82.94 317 LEU A N 1
ATOM 2498 C CA . LEU A 1 317 ? 20.897 3.571 -17.130 1.00 82.94 317 LEU A CA 1
ATOM 2499 C C . LEU A 1 317 ? 22.377 3.632 -16.753 1.00 82.94 317 LEU A C 1
ATOM 2501 O O . LEU A 1 317 ? 23.193 4.149 -17.513 1.00 82.94 317 LEU A O 1
ATOM 2505 N N . THR A 1 318 ? 22.715 3.112 -15.579 1.00 75.94 318 THR A N 1
ATOM 2506 C CA . THR A 1 318 ? 24.086 3.037 -15.071 1.00 75.94 318 THR A CA 1
ATOM 2507 C C . THR A 1 318 ? 24.400 1.611 -14.636 1.00 75.94 318 THR A C 1
ATOM 2509 O O . THR A 1 318 ? 23.578 0.938 -14.019 1.00 75.94 318 THR A O 1
ATOM 2512 N N . GLY A 1 319 ? 25.595 1.161 -15.002 1.00 63.38 319 GLY A N 1
ATOM 2513 C CA . GLY A 1 319 ? 26.131 -0.181 -14.798 1.00 63.38 319 GLY A CA 1
ATOM 2514 C C . GLY A 1 319 ? 27.592 -0.134 -15.236 1.00 63.38 319 GLY A C 1
ATOM 2515 O O . GLY A 1 319 ? 27.879 0.282 -16.357 1.00 63.38 319 GLY A O 1
ATOM 2516 N N . ALA A 1 320 ? 28.514 -0.401 -14.315 1.00 45.62 320 ALA A N 1
ATOM 2517 C CA . ALA A 1 320 ? 29.937 -0.179 -14.549 1.00 45.62 320 ALA A CA 1
ATOM 2518 C C . ALA A 1 320 ? 30.533 -1.243 -15.488 1.00 45.62 320 ALA A C 1
ATOM 2520 O O . ALA A 1 320 ? 30.332 -2.437 -15.273 1.00 45.62 320 ALA A O 1
ATOM 2521 N N . ASP A 1 321 ? 31.270 -0.743 -16.481 1.00 43.25 321 ASP A N 1
ATOM 2522 C CA . ASP A 1 321 ? 32.315 -1.369 -17.293 1.00 43.25 321 ASP A CA 1
ATOM 2523 C C . ASP A 1 321 ? 32.000 -2.714 -17.970 1.00 43.25 321 ASP A C 1
ATOM 2525 O O . ASP A 1 321 ? 32.302 -3.794 -17.466 1.00 43.25 321 ASP A O 1
ATOM 2529 N N . HIS A 1 322 ? 31.540 -2.625 -19.218 1.00 44.25 322 HIS A N 1
ATOM 2530 C CA . HIS A 1 322 ? 32.122 -3.448 -20.271 1.00 44.25 322 HIS A CA 1
ATOM 2531 C C . HIS A 1 322 ? 32.769 -2.514 -21.290 1.00 44.25 322 HIS A C 1
ATOM 2533 O O . HIS A 1 322 ? 32.099 -1.639 -21.843 1.00 44.25 322 HIS A O 1
ATOM 2539 N N . ASP A 1 323 ? 34.065 -2.718 -21.520 1.00 39.69 323 ASP A N 1
ATOM 2540 C CA . ASP A 1 323 ? 34.726 -2.302 -22.749 1.00 39.69 323 ASP A CA 1
ATOM 2541 C C . ASP A 1 323 ? 33.847 -2.739 -23.944 1.00 39.69 323 ASP A C 1
ATOM 2543 O O . ASP A 1 323 ? 33.568 -3.923 -24.136 1.00 39.69 323 ASP A O 1
ATOM 2547 N N . ASP A 1 324 ? 33.370 -1.753 -24.700 1.00 37.38 324 ASP A N 1
ATOM 2548 C CA . ASP A 1 324 ? 32.972 -1.814 -26.112 1.00 37.38 324 ASP A CA 1
ATOM 2549 C C . ASP A 1 324 ? 31.813 -2.704 -26.622 1.00 37.38 324 ASP A C 1
ATOM 2551 O O . ASP A 1 324 ? 31.611 -2.730 -27.835 1.00 37.38 324 ASP A O 1
ATOM 2555 N N . GLU A 1 325 ? 30.943 -3.319 -25.806 1.00 36.59 325 GLU A N 1
ATOM 2556 C CA . GLU A 1 325 ? 29.698 -3.928 -26.341 1.00 36.59 325 GLU A CA 1
ATOM 2557 C C . GLU A 1 325 ? 28.428 -3.571 -25.544 1.00 36.59 325 GLU A C 1
ATOM 2559 O O . GLU A 1 325 ? 28.115 -4.103 -24.479 1.00 36.59 325 GLU A O 1
ATOM 2564 N N . HIS A 1 326 ? 27.650 -2.636 -26.100 1.00 38.44 326 HIS A N 1
ATOM 2565 C CA . HIS A 1 326 ? 26.347 -2.217 -25.594 1.00 38.44 326 HIS A CA 1
ATOM 2566 C C . HIS A 1 326 ? 25.295 -3.343 -25.688 1.00 38.44 326 HIS A C 1
ATOM 2568 O O . HIS A 1 326 ? 24.605 -3.470 -26.697 1.00 38.44 326 HIS A O 1
ATOM 2574 N N . HIS A 1 327 ? 25.062 -4.073 -24.597 1.00 38.56 327 HIS A N 1
ATOM 2575 C CA . HIS A 1 327 ? 23.848 -4.880 -24.396 1.00 38.56 327 HIS A CA 1
ATOM 2576 C C . HIS A 1 327 ? 22.897 -4.207 -23.394 1.00 38.56 327 HIS A C 1
ATOM 2578 O O . HIS A 1 327 ? 22.510 -4.791 -22.389 1.00 38.56 327 HIS A O 1
ATOM 2584 N N . TRP A 1 328 ? 22.528 -2.947 -23.639 1.00 45.44 328 TRP A N 1
ATOM 2585 C CA . TRP A 1 328 ? 21.620 -2.206 -22.744 1.00 45.44 328 TRP A CA 1
ATOM 2586 C C . TRP A 1 328 ? 20.137 -2.430 -23.073 1.00 45.44 328 TRP A C 1
ATOM 2588 O O . TRP A 1 328 ? 19.269 -2.072 -22.282 1.00 45.44 328 TRP A O 1
ATOM 2598 N N . LEU A 1 329 ? 19.847 -3.031 -24.231 1.00 43.03 329 LEU A N 1
ATOM 2599 C CA . LEU A 1 329 ? 18.512 -3.350 -24.730 1.00 43.03 329 LEU A CA 1
ATOM 2600 C C . LEU A 1 329 ? 18.633 -4.567 -25.660 1.00 43.03 329 LEU A C 1
ATOM 2602 O O . LEU A 1 329 ? 19.177 -4.449 -26.758 1.00 43.03 329 LEU A O 1
ATOM 2606 N N . THR A 1 330 ? 18.145 -5.742 -25.261 1.00 35.62 330 THR A N 1
ATOM 2607 C CA . THR A 1 330 ? 17.967 -6.847 -26.211 1.00 35.62 330 THR A CA 1
ATOM 2608 C C . THR A 1 330 ? 16.706 -6.585 -27.046 1.00 35.62 330 THR A C 1
ATOM 2610 O O . THR A 1 330 ? 15.577 -6.784 -26.609 1.00 35.62 330 THR A O 1
ATOM 2613 N N . ASN A 1 331 ? 16.966 -6.134 -28.278 1.00 32.16 331 ASN A N 1
ATOM 2614 C CA . ASN A 1 331 ? 16.082 -5.893 -29.425 1.00 32.16 331 ASN A CA 1
ATOM 2615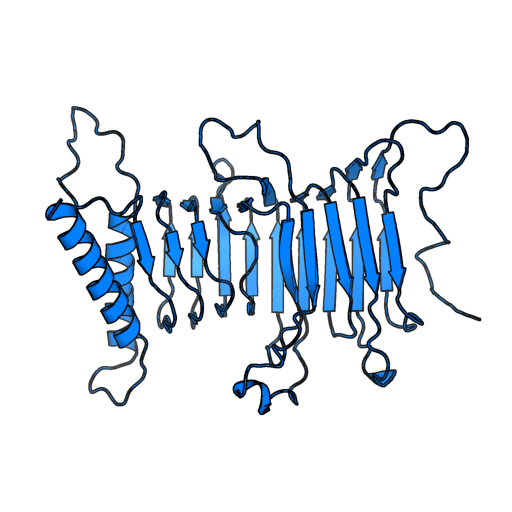 C C . ASN A 1 331 ? 15.215 -4.622 -29.430 1.00 32.16 331 ASN A C 1
ATOM 2617 O O . ASN A 1 331 ? 14.034 -4.633 -29.100 1.00 32.16 331 ASN A O 1
ATOM 2621 N N . ASP A 1 332 ? 15.848 -3.581 -29.979 1.00 29.50 332 ASP A N 1
ATOM 2622 C CA . ASP A 1 332 ? 15.311 -2.621 -30.947 1.00 29.50 332 ASP A CA 1
ATOM 2623 C C . ASP A 1 332 ? 14.095 -1.776 -30.548 1.00 29.50 332 ASP A C 1
ATOM 2625 O O . ASP A 1 332 ? 12.957 -2.229 -30.542 1.00 29.50 332 ASP A O 1
ATOM 2629 N N . ASN A 1 333 ? 14.354 -0.473 -30.381 1.00 31.81 333 ASN A N 1
ATOM 2630 C CA . ASN A 1 333 ? 13.410 0.625 -30.602 1.00 31.81 333 ASN A CA 1
ATOM 2631 C C . ASN A 1 333 ? 12.012 0.432 -30.004 1.00 31.81 333 ASN A C 1
ATOM 2633 O O . ASN A 1 333 ? 11.078 -0.022 -30.665 1.00 31.81 333 ASN A O 1
ATOM 2637 N N . ILE A 1 334 ? 11.803 0.966 -28.804 1.00 41.56 334 ILE A N 1
ATOM 2638 C CA . ILE A 1 334 ? 10.452 1.212 -28.300 1.00 41.56 334 ILE A CA 1
ATOM 2639 C C . ILE A 1 334 ? 9.876 2.470 -28.978 1.00 41.56 334 ILE A C 1
ATOM 2641 O O . ILE A 1 334 ? 9.687 3.531 -28.398 1.00 41.56 334 ILE A O 1
ATOM 2645 N N . SER A 1 335 ? 9.626 2.329 -30.275 1.00 31.78 335 SER A N 1
ATOM 2646 C CA . SER A 1 335 ? 8.640 3.067 -31.051 1.00 31.78 335 SER A CA 1
ATOM 2647 C C . SER A 1 335 ? 8.223 2.140 -32.196 1.00 31.78 335 SER A C 1
ATOM 2649 O O . SER A 1 335 ? 9.028 1.802 -33.052 1.00 31.78 335 SER A O 1
ATOM 2651 N N . GLU A 1 336 ? 6.967 1.691 -32.149 1.00 29.09 336 GLU A N 1
ATOM 2652 C CA . GLU A 1 336 ? 6.326 0.747 -33.079 1.00 29.09 336 GLU A CA 1
ATOM 2653 C C . GLU A 1 336 ? 6.844 -0.707 -33.070 1.00 29.09 336 GLU A C 1
ATOM 2655 O O . GLU A 1 336 ? 7.675 -1.107 -33.880 1.00 29.09 336 GLU A O 1
ATOM 2660 N N . ILE A 1 337 ? 6.176 -1.579 -32.301 1.00 30.94 337 ILE A N 1
ATOM 2661 C CA . ILE A 1 337 ? 6.055 -2.992 -32.699 1.00 30.94 337 ILE A CA 1
ATOM 2662 C C . ILE A 1 337 ? 5.163 -3.038 -33.956 1.00 30.94 337 ILE A C 1
ATOM 2664 O O . ILE A 1 337 ? 3.959 -3.283 -33.882 1.00 30.94 337 ILE A O 1
ATOM 2668 N N . LYS A 1 338 ? 5.738 -2.771 -35.133 1.00 24.67 338 LYS A N 1
ATOM 2669 C CA . LYS A 1 338 ? 5.173 -3.189 -36.423 1.00 24.67 338 LYS A CA 1
ATOM 2670 C C . LYS A 1 338 ? 5.836 -4.505 -36.810 1.00 24.67 338 LYS A C 1
ATOM 2672 O O . LYS A 1 338 ? 6.938 -4.524 -37.347 1.00 24.67 338 LYS A O 1
ATOM 2677 N N . GLN A 1 339 ? 5.164 -5.618 -36.523 1.00 27.81 339 GLN A N 1
ATOM 2678 C CA . GLN A 1 339 ? 5.551 -6.911 -37.090 1.00 27.81 339 GLN A CA 1
ATOM 2679 C C . GLN A 1 339 ? 5.188 -6.947 -38.582 1.00 27.81 339 GLN A C 1
ATOM 2681 O O . GLN A 1 339 ? 4.084 -6.545 -38.955 1.00 27.81 339 GLN A O 1
ATOM 2686 N N . ARG A 1 340 ? 6.133 -7.409 -39.411 1.00 26.44 340 ARG A N 1
ATOM 2687 C CA . ARG A 1 340 ? 5.879 -7.860 -40.787 1.00 26.44 340 ARG A CA 1
ATOM 2688 C C . ARG A 1 340 ? 4.980 -9.089 -40.812 1.00 26.44 340 ARG A C 1
ATOM 2690 O O . ARG A 1 340 ? 5.125 -9.933 -39.898 1.00 26.44 340 ARG A O 1
#

Radius of gyration: 22.74 Å; chains: 1; bounding box: 69×39×76 Å

Foldseek 3Di:
DVLVVVVVVVLVVLLVLLQVLQDPDPDPDDVVVSLVSNQVSVVVVQVQLADDDPADPVHGDPPDHHCQQEERANELHERSDEAEAECGEGNYADEHDNYEYPDEYEYELYAYQHYHHAQYAEAYYYYEYDPVGAHEYEDQEDHLHYAYEEHYRHEYEYCDLHHEYEDQRQPHAEHEYEAYLYFAWYDTDDVVPPPPTDFGEYEYEYDDDDPPDPVCPSNPHGGHEYEAEHANYEHAEYHYEDEQHNYEAEYEHYEHQAAYEYEYEYDPDDDLVSRDQAEYEHYLYEFRHEAPHQRYYYYYPDDDRQRYAYHYPNYHYDYDDDPDDDPNDDDDDRPDPPDD

Organism: NCBI:txid1852361